Protein AF-A0A3D2I7M8-F1 (afdb_monomer)

Radius of gyration: 17.84 Å; Cα contacts (8 Å, |Δi|>4): 163; chains: 1; bounding box: 44×44×54 Å

Mean predicted aligned error: 3.77 Å

Sequence (197 aa):
MNKKRIRQMDLALRRRLADRPAADCFAGHDELLRRIETEGYMQRFAPLFNGARLRCADVLALCREELDALCGGAPQEGWLSYAYDYARRLLYPEKTGAEPYAAGAVFLLSVLQVLFAAEGELLPHDPAWTFDFLTEQELADSACAPSYTKFLRQWKREYVYELMRLGLEVTPYRTLEHIAGVHHIAVTAARALHRGG

Foldseek 3Di:
DDPVLLVVLLVQLLVLCVDPPNVVLCVPVVVVSVCSNPPSVSVQCVVQQPQDDHALVVLCVSCVVVQCVSQVDADPLGLLVLLLVLLVCLVVPDPDDDDSSNNVSSSSLSSLLSVLVVNPVVYDDDLQQDAPQDDCVNCVPPPCNVVSVVVVVCCSSSSVSVSQSSCVVSHPDSVSRVVSNVNVVVVVVVVVVVVVD

Secondary structure (DSSP, 8-sta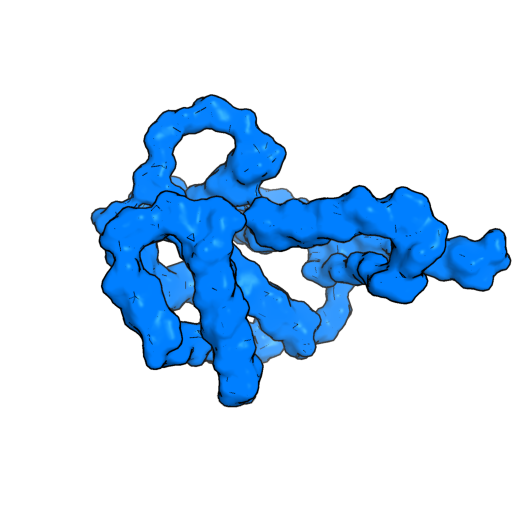te):
--HHHHHHHHHHHHHHHHSTTGGGGGTT-HHHHHHHHHTTGGGGGGGG-SSSPPPHHHHHHHHHHHHHHHHSS--TT-HHHHHHHHHHHHHS-------TTHHHHHHHHHHHHHHHHHHHTTSPP-TTT---PPPHHHHTT-TTHHHHHHHHHHHHHTTHHHHHHHHHHHSS--HHHHHHHHHHHHHHHHHHHHHH-

pLDDT: mean 93.68, std 5.36, range [65.19, 98.69]

Structure (mmCIF, N/CA/C/O backbone):
data_AF-A0A3D2I7M8-F1
#
_entry.id   AF-A0A3D2I7M8-F1
#
loop_
_atom_site.group_PDB
_atom_site.id
_atom_site.type_symbol
_atom_site.label_atom_id
_atom_site.label_alt_id
_atom_site.label_comp_id
_atom_site.label_asym_id
_atom_site.label_entity_id
_atom_site.label_seq_id
_atom_site.pdbx_PDB_ins_code
_atom_site.Cartn_x
_atom_site.Cartn_y
_atom_site.Cartn_z
_atom_site.occupancy
_atom_site.B_iso_or_equiv
_atom_site.auth_seq_id
_atom_site.auth_comp_id
_atom_site.auth_asym_id
_atom_site.auth_atom_id
_atom_site.pdbx_PDB_model_num
ATOM 1 N N . MET A 1 1 ? -0.608 -19.158 2.475 1.00 85.56 1 MET A N 1
ATOM 2 C CA . MET A 1 1 ? 0.412 -18.375 3.218 1.00 85.56 1 MET A CA 1
ATOM 3 C C . MET A 1 1 ? 1.268 -19.305 4.079 1.00 85.56 1 MET A C 1
ATOM 5 O O . MET A 1 1 ? 0.691 -20.183 4.705 1.00 85.56 1 MET A O 1
ATOM 9 N N . ASN A 1 2 ? 2.598 -19.152 4.147 1.00 89.19 2 ASN A N 1
ATOM 10 C CA . ASN A 1 2 ? 3.447 -19.958 5.048 1.00 89.19 2 ASN A CA 1
ATOM 11 C C . ASN A 1 2 ? 3.928 -19.151 6.276 1.00 89.19 2 ASN A C 1
ATOM 13 O O . ASN A 1 2 ? 3.958 -17.921 6.250 1.00 89.19 2 ASN A O 1
ATOM 17 N N . LYS A 1 3 ? 4.363 -19.841 7.343 1.00 90.62 3 LYS A N 1
ATOM 18 C CA . LYS A 1 3 ? 4.837 -19.209 8.595 1.00 90.62 3 LYS A CA 1
ATOM 19 C C . LYS A 1 3 ? 6.049 -18.285 8.408 1.00 90.62 3 LYS A C 1
ATOM 21 O O . LYS A 1 3 ? 6.257 -17.368 9.196 1.00 90.62 3 LYS A O 1
ATOM 26 N N . LYS A 1 4 ? 6.897 -18.531 7.401 1.00 93.00 4 LYS A N 1
ATOM 27 C CA . LYS A 1 4 ? 8.061 -17.675 7.112 1.00 93.00 4 LYS A CA 1
ATOM 28 C C . LYS A 1 4 ? 7.608 -16.301 6.615 1.00 93.00 4 LYS A C 1
ATOM 30 O O . LYS A 1 4 ? 8.077 -15.299 7.138 1.00 93.00 4 LYS A O 1
ATOM 35 N N . ARG A 1 5 ? 6.674 -16.277 5.666 1.00 92.88 5 ARG A N 1
ATOM 36 C CA . ARG A 1 5 ? 6.134 -15.057 5.063 1.00 92.88 5 ARG A CA 1
ATOM 37 C C . ARG A 1 5 ? 5.368 -14.211 6.072 1.00 92.88 5 ARG A C 1
ATOM 39 O O . ARG A 1 5 ? 5.553 -13.005 6.098 1.00 92.88 5 ARG A O 1
ATOM 46 N N . ILE A 1 6 ? 4.592 -14.840 6.954 1.00 94.25 6 ILE A N 1
ATOM 47 C CA . ILE A 1 6 ? 3.871 -14.125 8.022 1.00 94.25 6 ILE A CA 1
ATOM 48 C C . ILE A 1 6 ? 4.847 -13.359 8.918 1.00 94.25 6 ILE A C 1
ATOM 50 O O . ILE A 1 6 ? 4.720 -12.149 9.048 1.00 94.25 6 ILE A O 1
ATOM 54 N N . ARG A 1 7 ? 5.919 -14.013 9.381 1.00 93.88 7 ARG A N 1
ATOM 55 C CA . ARG A 1 7 ? 6.974 -13.345 10.164 1.00 93.88 7 ARG A CA 1
ATOM 56 C C . ARG A 1 7 ? 7.671 -12.207 9.410 1.00 93.88 7 ARG A C 1
ATOM 58 O O . ARG A 1 7 ? 8.077 -11.227 10.025 1.00 93.88 7 ARG A O 1
ATOM 65 N N . GLN A 1 8 ? 7.845 -12.336 8.092 1.00 94.94 8 GLN A N 1
ATOM 66 C CA . GLN A 1 8 ? 8.407 -11.258 7.269 1.00 94.94 8 GLN A CA 1
ATOM 67 C C . GLN A 1 8 ? 7.460 -10.057 7.196 1.00 94.94 8 GLN A C 1
ATOM 69 O O . GLN A 1 8 ? 7.924 -8.926 7.315 1.00 94.94 8 GLN A O 1
ATOM 74 N N . MET A 1 9 ? 6.155 -10.296 7.049 1.00 96.56 9 MET A N 1
ATOM 75 C CA . MET A 1 9 ? 5.140 -9.242 7.065 1.00 96.56 9 MET A CA 1
ATOM 76 C C . MET A 1 9 ? 5.060 -8.557 8.435 1.00 96.56 9 MET A C 1
ATOM 78 O O . MET A 1 9 ? 5.044 -7.332 8.481 1.00 96.56 9 MET A O 1
ATOM 82 N N . ASP A 1 10 ? 5.097 -9.310 9.541 1.00 95.56 10 ASP A N 1
ATOM 83 C CA . ASP A 1 10 ? 5.122 -8.734 10.896 1.00 95.56 10 ASP A CA 1
ATOM 84 C C . ASP A 1 10 ? 6.343 -7.820 11.094 1.00 95.56 10 ASP A C 1
ATOM 86 O O . ASP A 1 10 ? 6.222 -6.692 11.571 1.00 95.56 10 ASP A O 1
ATOM 90 N N . LEU A 1 11 ? 7.528 -8.266 10.659 1.00 94.69 11 LEU A N 1
ATOM 91 C CA . LEU A 1 11 ? 8.747 -7.455 10.722 1.00 94.69 11 LEU A CA 1
ATOM 92 C C . LEU A 1 11 ? 8.656 -6.200 9.841 1.00 94.69 11 LEU A C 1
ATOM 94 O O . LEU A 1 11 ? 9.145 -5.139 10.234 1.00 94.69 11 LEU A O 1
ATOM 98 N N . ALA A 1 12 ? 8.065 -6.317 8.650 1.00 95.31 12 ALA A N 1
ATOM 99 C CA . ALA A 1 12 ? 7.880 -5.193 7.740 1.00 95.31 12 ALA A CA 1
ATOM 100 C C . ALA A 1 12 ? 6.923 -4.150 8.330 1.00 95.31 12 ALA A C 1
ATOM 102 O O . ALA A 1 12 ? 7.249 -2.964 8.325 1.00 95.31 12 ALA A O 1
ATOM 103 N N . LEU A 1 13 ? 5.798 -4.592 8.902 1.00 95.69 13 LEU A N 1
ATOM 104 C CA . LEU A 1 13 ? 4.845 -3.711 9.571 1.00 95.69 13 LEU A CA 1
ATOM 105 C C . LEU A 1 13 ? 5.489 -3.006 10.758 1.00 95.69 13 LEU A C 1
ATOM 107 O O . LEU A 1 13 ? 5.402 -1.789 10.863 1.00 95.69 13 LEU A O 1
ATOM 111 N N . ARG A 1 14 ? 6.194 -3.755 11.610 1.00 93.56 14 ARG A N 1
ATOM 112 C CA . ARG A 1 14 ? 6.901 -3.198 12.763 1.00 93.56 14 ARG A CA 1
ATOM 113 C C . ARG A 1 14 ? 7.846 -2.067 12.368 1.00 93.56 14 ARG A C 1
ATOM 115 O O . ARG A 1 14 ? 7.784 -0.981 12.933 1.00 93.56 14 ARG A O 1
ATOM 122 N N . ARG A 1 15 ? 8.711 -2.316 11.380 1.00 92.75 15 ARG A N 1
ATOM 123 C CA . ARG A 1 15 ? 9.630 -1.291 10.861 1.00 92.75 15 ARG A CA 1
ATOM 124 C C . ARG A 1 15 ? 8.857 -0.078 10.364 1.00 92.75 15 ARG A C 1
ATOM 126 O O . ARG A 1 15 ? 9.214 1.046 10.685 1.00 92.75 15 ARG A O 1
ATOM 133 N N . ARG A 1 16 ? 7.759 -0.311 9.646 1.00 92.19 16 ARG A N 1
ATOM 134 C CA . ARG A 1 16 ? 6.961 0.765 9.072 1.00 92.19 16 ARG A CA 1
ATOM 135 C C . ARG A 1 16 ? 6.322 1.667 10.122 1.00 92.19 16 ARG A C 1
ATOM 137 O O . ARG A 1 16 ? 6.350 2.878 9.947 1.00 92.19 16 ARG A O 1
ATOM 144 N N . LEU A 1 17 ? 5.776 1.090 11.189 1.00 92.50 17 LEU A N 1
ATOM 145 C CA . LEU A 1 17 ? 5.161 1.851 12.279 1.00 92.50 17 LEU A CA 1
ATOM 146 C C . LEU A 1 17 ? 6.208 2.597 13.129 1.00 92.50 17 LEU A C 1
ATOM 148 O O . LEU A 1 17 ? 5.891 3.632 13.705 1.00 92.50 17 LEU A O 1
ATOM 152 N N . ALA A 1 18 ? 7.452 2.106 13.170 1.00 90.19 18 ALA A N 1
ATOM 153 C CA . ALA A 1 18 ? 8.562 2.729 13.895 1.00 90.19 18 ALA A CA 1
ATOM 154 C C . ALA A 1 18 ? 9.328 3.801 13.089 1.00 90.19 18 ALA A C 1
ATOM 156 O O . ALA A 1 18 ? 10.013 4.640 13.677 1.00 90.19 18 ALA A O 1
ATOM 157 N N . ASP A 1 19 ? 9.233 3.792 11.758 1.00 89.38 19 ASP A N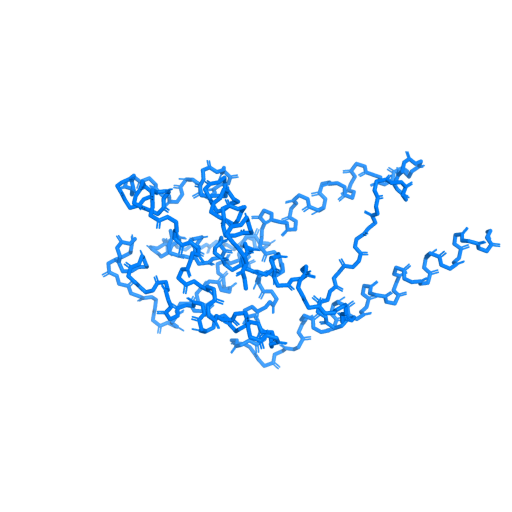 1
ATOM 158 C CA . ASP A 1 19 ? 9.944 4.735 10.894 1.00 89.38 19 ASP A CA 1
ATOM 159 C C . ASP A 1 19 ? 9.206 6.083 10.787 1.00 89.38 19 ASP A C 1
ATOM 161 O O . ASP A 1 19 ? 7.984 6.157 10.636 1.00 89.38 19 ASP A O 1
ATOM 165 N N . ARG A 1 20 ? 9.954 7.194 10.791 1.00 83.38 20 ARG A N 1
ATOM 166 C CA . ARG A 1 20 ? 9.374 8.521 10.525 1.00 83.38 20 ARG A CA 1
ATOM 167 C C . ARG A 1 20 ? 8.975 8.681 9.048 1.00 83.38 20 ARG A C 1
ATOM 169 O O . ARG A 1 20 ? 9.716 8.241 8.164 1.00 83.38 20 ARG A O 1
ATOM 176 N N . PRO A 1 21 ? 7.855 9.369 8.747 1.00 83.06 21 PRO A N 1
ATOM 177 C CA . PRO A 1 21 ? 7.018 10.142 9.676 1.00 83.06 21 PRO A CA 1
ATOM 178 C C . PRO A 1 21 ? 5.903 9.335 10.362 1.00 83.06 21 PRO A C 1
ATOM 180 O O . PRO A 1 21 ? 5.200 9.891 11.194 1.00 83.06 21 PRO A O 1
ATOM 183 N N . ALA A 1 22 ? 5.726 8.046 10.045 1.00 84.38 22 ALA A N 1
ATOM 184 C CA . ALA A 1 22 ? 4.619 7.251 10.582 1.00 84.38 22 ALA A CA 1
ATOM 185 C C . ALA A 1 22 ? 4.631 7.201 12.118 1.00 84.38 22 ALA A C 1
ATOM 187 O O . ALA A 1 22 ? 3.595 7.411 12.742 1.00 84.38 22 ALA A O 1
ATOM 188 N N . ALA A 1 23 ? 5.814 7.026 12.714 1.00 86.69 23 ALA A N 1
ATOM 189 C CA . ALA A 1 23 ? 6.001 7.033 14.165 1.00 86.69 23 ALA A CA 1
ATOM 190 C C . ALA A 1 23 ? 5.454 8.292 14.861 1.00 86.69 23 ALA A C 1
ATOM 192 O O . ALA A 1 23 ? 4.958 8.204 15.983 1.00 86.69 23 ALA A O 1
ATOM 193 N N . ASP A 1 24 ? 5.499 9.454 14.199 1.00 89.19 24 ASP A N 1
ATOM 194 C CA . ASP A 1 24 ? 5.060 10.718 14.796 1.00 89.19 24 ASP A CA 1
ATOM 195 C C . ASP A 1 24 ? 3.530 10.744 15.006 1.00 89.19 24 ASP A C 1
ATOM 197 O O . ASP A 1 24 ? 3.037 11.445 15.888 1.00 89.19 24 ASP A O 1
ATOM 201 N N . CYS A 1 25 ? 2.773 9.931 14.257 1.00 88.25 25 CYS A N 1
ATOM 202 C CA . CYS A 1 25 ? 1.323 9.792 14.412 1.00 88.25 25 CYS A CA 1
ATOM 203 C C . CYS A 1 25 ? 0.908 8.852 15.555 1.00 88.25 25 CYS A C 1
ATOM 205 O O . CYS A 1 25 ? -0.264 8.839 15.913 1.00 88.25 25 CYS A O 1
ATOM 207 N N . PHE A 1 26 ? 1.830 8.069 16.124 1.00 90.75 26 PHE A N 1
ATOM 208 C CA . PHE A 1 26 ? 1.519 7.062 17.149 1.00 90.75 26 PHE A CA 1
ATOM 209 C C . PHE A 1 26 ? 1.937 7.468 18.566 1.00 90.75 26 PHE A C 1
ATOM 211 O O . PHE A 1 26 ? 1.917 6.637 19.477 1.00 90.75 26 PHE A O 1
ATOM 218 N N . ALA A 1 27 ? 2.301 8.735 18.776 1.00 85.94 27 ALA A N 1
ATOM 219 C CA . ALA A 1 27 ? 2.638 9.246 20.100 1.00 85.94 27 ALA A CA 1
ATOM 220 C C . ALA A 1 27 ? 1.489 8.981 21.095 1.00 85.94 27 ALA A C 1
ATOM 222 O O . ALA A 1 27 ? 0.371 9.447 20.893 1.00 85.94 27 ALA A O 1
ATOM 223 N N . GLY A 1 28 ? 1.769 8.229 22.166 1.00 85.44 28 GLY A N 1
ATOM 224 C CA . GLY A 1 28 ? 0.777 7.850 23.181 1.00 85.44 28 GLY A CA 1
ATOM 225 C C . GLY A 1 28 ? 0.049 6.521 22.934 1.00 85.44 28 GLY A C 1
ATOM 226 O O . GLY A 1 28 ? -0.788 6.144 23.750 1.00 85.44 28 GLY A O 1
ATOM 227 N N . HIS A 1 29 ? 0.378 5.783 21.866 1.00 89.69 29 HIS A N 1
ATOM 228 C CA . HIS A 1 29 ? -0.223 4.480 21.535 1.00 89.69 29 HIS A CA 1
ATOM 229 C C . HIS A 1 29 ? 0.748 3.292 21.699 1.00 89.69 29 HIS A C 1
ATOM 231 O O . HIS A 1 29 ? 0.582 2.250 21.059 1.00 89.69 29 HIS A O 1
ATOM 237 N N . ASP A 1 30 ? 1.754 3.417 22.572 1.00 88.38 30 ASP A N 1
ATOM 238 C CA . ASP A 1 30 ? 2.823 2.421 22.753 1.00 88.38 30 ASP A CA 1
ATOM 239 C C . ASP A 1 30 ? 2.300 1.022 23.112 1.00 88.38 30 ASP A C 1
ATOM 241 O O . ASP A 1 30 ? 2.820 0.009 22.640 1.00 88.38 30 ASP A O 1
ATOM 245 N N . GLU A 1 31 ? 1.245 0.945 23.926 1.00 89.06 31 GLU A N 1
ATOM 246 C CA . GLU A 1 31 ? 0.654 -0.330 24.336 1.00 89.06 31 GLU A CA 1
ATOM 247 C C . GLU A 1 31 ? 0.026 -1.082 23.155 1.00 89.06 31 GLU A C 1
ATOM 249 O O . GLU A 1 31 ? 0.249 -2.287 22.996 1.00 89.06 31 GLU A O 1
ATOM 254 N N . LEU A 1 32 ? -0.697 -0.363 22.291 1.00 89.19 32 LEU A N 1
ATOM 255 C CA . LEU A 1 32 ? -1.300 -0.928 21.088 1.00 89.19 32 LEU A CA 1
ATOM 256 C C . LEU A 1 32 ? -0.225 -1.419 20.115 1.00 89.19 32 LEU A C 1
ATOM 258 O O . LEU A 1 32 ? -0.319 -2.541 19.613 1.00 89.19 32 LEU A O 1
ATOM 262 N N . LEU A 1 33 ? 0.810 -0.606 19.878 1.00 88.62 33 LEU A N 1
ATOM 263 C CA . LEU A 1 33 ? 1.925 -0.989 19.014 1.00 88.62 33 LEU A CA 1
ATOM 264 C C . LEU A 1 33 ? 2.633 -2.236 19.548 1.00 88.62 33 LEU A C 1
ATOM 266 O O . LEU A 1 33 ? 2.875 -3.175 18.791 1.00 88.62 33 LEU A O 1
ATOM 270 N N . ARG A 1 34 ? 2.884 -2.302 20.861 1.00 88.38 34 ARG A N 1
ATOM 271 C CA . ARG A 1 34 ? 3.496 -3.475 21.492 1.00 88.38 34 ARG A CA 1
ATOM 272 C C . ARG A 1 34 ? 2.654 -4.733 21.287 1.00 88.38 34 ARG A C 1
ATOM 274 O O . ARG A 1 34 ? 3.212 -5.775 20.959 1.00 88.38 34 ARG A O 1
ATOM 281 N N . ARG A 1 35 ? 1.327 -4.640 21.431 1.00 88.00 35 ARG A N 1
ATOM 282 C CA . ARG A 1 35 ? 0.406 -5.763 21.192 1.00 88.00 35 ARG A CA 1
ATOM 283 C C . ARG A 1 35 ? 0.529 -6.288 19.758 1.00 88.00 35 ARG A C 1
ATOM 285 O O . ARG A 1 35 ? 0.747 -7.483 19.558 1.00 88.00 35 ARG A O 1
ATOM 292 N N . ILE A 1 36 ? 0.491 -5.381 18.780 1.00 88.31 36 ILE A N 1
ATOM 293 C CA . ILE A 1 36 ? 0.644 -5.692 17.349 1.00 88.31 36 ILE A CA 1
ATOM 294 C C . ILE A 1 36 ? 1.994 -6.375 17.070 1.00 88.31 36 ILE A C 1
ATOM 296 O O . ILE A 1 36 ? 2.047 -7.357 16.329 1.00 88.31 36 ILE A O 1
ATOM 300 N N . GLU A 1 37 ? 3.079 -5.906 17.693 1.00 81.62 37 GLU A N 1
ATOM 301 C CA . GLU A 1 37 ? 4.414 -6.500 17.543 1.00 81.62 37 GLU A CA 1
ATOM 302 C C . GLU A 1 37 ? 4.522 -7.921 18.122 1.00 81.62 37 GLU A C 1
ATOM 304 O O . GLU A 1 37 ? 5.290 -8.736 17.606 1.00 81.62 37 GLU A O 1
ATOM 309 N N . THR A 1 38 ? 3.792 -8.228 19.199 1.00 77.94 38 THR A N 1
ATOM 310 C CA . THR A 1 38 ? 3.961 -9.487 19.946 1.00 77.94 38 THR A CA 1
ATOM 311 C C . THR A 1 38 ? 3.069 -10.636 19.482 1.00 77.94 38 THR A C 1
ATOM 313 O O . THR A 1 38 ? 3.415 -11.795 19.707 1.00 77.94 38 THR A O 1
ATOM 316 N N . GLU A 1 39 ? 1.942 -10.352 18.830 1.00 82.50 39 GLU A N 1
ATOM 317 C CA . GLU A 1 39 ? 0.883 -11.349 18.596 1.00 82.50 39 GLU A CA 1
ATOM 318 C C . GLU A 1 39 ? 0.901 -11.996 17.202 1.00 82.50 39 GLU A C 1
ATOM 320 O O . GLU A 1 39 ? 0.022 -12.790 16.872 1.00 82.50 39 GLU A O 1
ATOM 325 N N . GLY A 1 40 ? 1.898 -11.693 16.364 1.00 85.12 40 GLY A N 1
ATOM 326 C CA . GLY A 1 40 ? 1.905 -12.164 14.975 1.00 85.12 40 GLY A CA 1
ATOM 327 C C . GLY A 1 40 ? 0.703 -11.619 14.201 1.00 85.12 40 GLY A C 1
ATOM 328 O O . GLY A 1 40 ? -0.016 -12.375 13.540 1.00 85.12 40 GLY A O 1
ATOM 329 N N . TYR A 1 41 ? 0.464 -10.311 14.336 1.00 93.94 41 TYR A N 1
ATOM 330 C CA . TYR A 1 41 ? -0.699 -9.586 13.823 1.00 93.94 41 TYR A CA 1
ATOM 331 C C . TYR A 1 41 ? -1.051 -9.941 12.369 1.00 93.94 41 TYR A C 1
ATOM 333 O O . TYR A 1 41 ? -2.221 -10.136 12.027 1.00 93.94 41 TYR A O 1
ATOM 341 N N . MET A 1 42 ? -0.044 -10.126 11.510 1.00 96.19 42 MET A N 1
ATOM 342 C CA . MET A 1 42 ? -0.243 -10.413 10.088 1.00 96.19 42 MET A CA 1
ATOM 343 C C . MET A 1 42 ? -0.863 -11.786 9.798 1.00 96.19 42 MET A C 1
ATOM 345 O O . MET A 1 42 ? -1.382 -12.014 8.701 1.00 96.19 42 MET A O 1
ATOM 349 N N . GLN A 1 43 ? -0.886 -12.701 10.772 1.00 95.31 43 GLN A N 1
ATOM 350 C CA . GLN A 1 43 ? -1.588 -13.982 10.660 1.00 95.31 43 GLN A CA 1
ATOM 351 C C . GLN A 1 43 ? -3.093 -13.794 10.408 1.00 95.31 43 GLN A C 1
ATOM 353 O O . GLN A 1 43 ? -3.690 -14.612 9.700 1.00 95.31 43 GLN A O 1
ATOM 358 N N . ARG A 1 44 ? -3.692 -12.711 10.928 1.00 95.69 44 ARG A N 1
A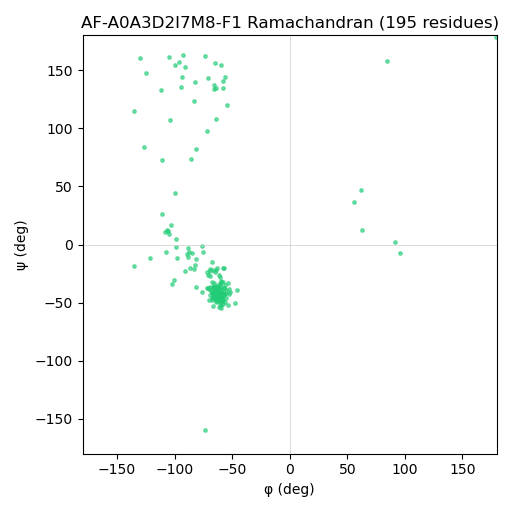TOM 359 C CA . ARG A 1 44 ? -5.119 -12.383 10.765 1.00 95.69 44 ARG A CA 1
ATOM 360 C C . ARG A 1 44 ? -5.517 -12.202 9.296 1.00 95.69 44 ARG A C 1
ATOM 362 O O . ARG A 1 44 ? -6.621 -12.573 8.917 1.00 95.69 44 ARG A O 1
ATOM 369 N N . PHE A 1 45 ? -4.610 -11.703 8.455 1.00 97.38 45 PHE A N 1
ATOM 370 C CA . PHE A 1 45 ? -4.879 -11.414 7.039 1.00 97.38 45 PHE A CA 1
ATOM 371 C C . PHE A 1 45 ? -4.617 -12.603 6.112 1.00 97.38 45 PHE A C 1
ATOM 373 O O . PHE A 1 45 ? -4.958 -12.549 4.933 1.00 97.38 45 PHE A O 1
ATOM 380 N N . ALA A 1 46 ? -4.032 -13.697 6.613 1.00 96.44 46 ALA A N 1
ATOM 381 C CA . ALA A 1 46 ? -3.694 -14.861 5.796 1.00 96.44 46 ALA A CA 1
ATOM 382 C C . ALA A 1 46 ? -4.868 -15.426 4.962 1.00 96.44 46 ALA A C 1
ATOM 384 O O . ALA A 1 46 ? -4.609 -15.804 3.816 1.00 96.44 46 ALA A O 1
ATOM 385 N N . PRO A 1 47 ? -6.127 -15.464 5.457 1.00 96.56 47 PRO A N 1
ATOM 386 C CA . PRO A 1 47 ? -7.271 -15.933 4.671 1.00 96.56 47 PRO A CA 1
ATOM 387 C C . PRO A 1 47 ? -7.609 -15.073 3.445 1.00 96.56 47 PRO A C 1
ATOM 389 O O . PRO A 1 47 ? -8.229 -15.585 2.518 1.00 96.56 47 PRO A O 1
ATOM 392 N N . LEU A 1 48 ? -7.192 -13.800 3.405 1.00 97.56 48 LEU A N 1
ATOM 393 C CA . LEU A 1 48 ? -7.447 -12.926 2.252 1.00 97.56 48 LEU A CA 1
ATOM 394 C C . LEU A 1 48 ? -6.641 -13.342 1.009 1.00 97.56 48 LEU A C 1
ATOM 396 O O . LEU A 1 48 ? -7.015 -13.020 -0.114 1.00 97.56 48 LEU A O 1
ATOM 400 N N . PHE A 1 49 ? -5.549 -14.091 1.188 1.00 96.75 49 PHE A N 1
ATOM 401 C CA . PHE A 1 49 ? -4.679 -14.540 0.100 1.00 96.75 49 PHE A CA 1
ATOM 402 C C . PHE A 1 49 ? -5.199 -15.841 -0.516 1.00 96.75 49 PHE A C 1
ATOM 404 O O . PHE A 1 49 ? -4.642 -16.921 -0.304 1.00 96.75 49 PHE A O 1
ATOM 411 N N . ASN A 1 50 ? -6.276 -15.717 -1.285 1.00 94.75 50 ASN A N 1
ATOM 412 C CA . ASN A 1 50 ? -6.998 -16.821 -1.924 1.00 94.75 50 ASN A CA 1
ATOM 413 C C . ASN A 1 50 ? -6.737 -16.943 -3.442 1.00 94.75 50 ASN A C 1
ATOM 415 O O . ASN A 1 50 ? -7.407 -17.719 -4.117 1.00 94.75 50 ASN A O 1
ATOM 419 N N . GLY A 1 51 ? -5.774 -16.187 -3.977 1.00 94.00 51 GLY A N 1
ATOM 420 C CA . GLY A 1 51 ? -5.461 -16.141 -5.410 1.00 94.00 51 GLY A CA 1
ATOM 421 C C . GLY A 1 51 ? -6.129 -14.989 -6.168 1.00 94.00 51 GLY A C 1
ATOM 422 O O . GLY A 1 51 ? -5.783 -14.757 -7.323 1.00 94.00 51 GLY A O 1
ATOM 423 N N . ALA A 1 52 ? -7.030 -14.236 -5.531 1.00 94.88 52 ALA A N 1
ATOM 424 C CA . ALA A 1 52 ? -7.543 -12.974 -6.054 1.00 94.88 52 ALA A CA 1
ATOM 425 C C . ALA A 1 52 ? -6.730 -11.772 -5.538 1.00 94.88 52 ALA A C 1
ATOM 427 O O . ALA A 1 52 ? -6.002 -11.868 -4.546 1.00 94.88 52 ALA A O 1
ATOM 428 N N . ARG A 1 53 ? -6.882 -10.623 -6.209 1.00 96.12 53 ARG A N 1
ATOM 429 C CA . ARG A 1 53 ? -6.368 -9.333 -5.726 1.00 96.12 53 ARG A CA 1
ATOM 430 C C . ARG A 1 53 ? -7.105 -8.930 -4.444 1.00 96.12 53 ARG A C 1
ATOM 432 O O . ARG A 1 53 ? -8.331 -9.003 -4.374 1.00 96.12 53 ARG A O 1
ATOM 439 N N . LEU A 1 54 ? -6.351 -8.489 -3.445 1.00 98.06 54 LEU A N 1
ATOM 440 C CA . LEU A 1 54 ? -6.832 -7.992 -2.164 1.00 98.06 54 LEU A CA 1
ATOM 441 C C . LEU A 1 54 ? -7.653 -6.714 -2.350 1.00 98.06 54 LEU A C 1
ATOM 443 O O . LEU A 1 54 ? -7.217 -5.780 -3.030 1.00 98.06 54 LEU A O 1
ATOM 447 N N . ARG A 1 55 ? -8.799 -6.641 -1.675 1.00 98.31 55 ARG A N 1
ATOM 448 C CA . ARG A 1 55 ? -9.596 -5.415 -1.574 1.00 98.31 55 ARG A CA 1
ATOM 449 C C . ARG A 1 55 ? -9.242 -4.667 -0.293 1.00 98.31 55 ARG A C 1
ATOM 451 O O . ARG A 1 55 ? -9.171 -5.271 0.779 1.00 98.31 55 ARG A O 1
ATOM 458 N N . CYS A 1 56 ? -9.072 -3.357 -0.387 1.00 98.62 56 CYS A N 1
ATOM 459 C CA . CYS A 1 56 ? -8.883 -2.455 0.740 1.00 98.62 56 CYS A CA 1
ATOM 460 C C . CYS A 1 56 ? -10.032 -2.579 1.747 1.00 98.62 56 CYS A C 1
ATOM 462 O O . CYS A 1 56 ? -9.779 -2.591 2.949 1.00 98.62 56 CYS A O 1
ATOM 464 N N . ALA A 1 57 ? -11.276 -2.740 1.282 1.00 98.50 57 ALA A N 1
ATOM 465 C CA . ALA A 1 57 ? -12.434 -2.963 2.149 1.00 98.50 57 ALA A CA 1
ATOM 466 C C . ALA A 1 57 ? -12.313 -4.219 3.035 1.00 98.50 57 ALA A C 1
ATOM 468 O O . ALA A 1 57 ? -12.683 -4.175 4.211 1.00 98.50 57 ALA A O 1
ATOM 469 N N . ASP A 1 58 ? -11.767 -5.320 2.506 1.00 98.69 58 ASP A N 1
ATOM 470 C CA . ASP A 1 58 ? -11.585 -6.563 3.272 1.00 98.69 58 ASP A CA 1
ATOM 471 C C . ASP A 1 58 ? -10.466 -6.421 4.309 1.00 98.69 58 ASP A C 1
ATOM 473 O O . ASP A 1 58 ? -10.584 -6.914 5.430 1.00 98.69 58 ASP A O 1
ATOM 477 N N . VAL A 1 59 ? -9.397 -5.698 3.961 1.00 98.62 59 VAL A N 1
ATOM 478 C CA . VAL A 1 59 ? -8.321 -5.357 4.901 1.00 98.62 59 VAL A CA 1
ATOM 479 C C . VAL A 1 59 ? -8.856 -4.461 6.018 1.00 98.62 59 VAL A C 1
ATOM 481 O O . VAL A 1 59 ? -8.658 -4.764 7.192 1.00 98.62 59 VAL A O 1
ATOM 484 N N . LEU A 1 60 ? -9.604 -3.408 5.671 1.00 98.62 60 LEU A N 1
ATOM 485 C CA . LEU A 1 60 ? -10.231 -2.500 6.632 1.00 98.62 60 LEU A CA 1
ATOM 486 C C . LEU A 1 60 ? -11.123 -3.249 7.628 1.00 98.62 60 LEU A C 1
ATOM 488 O O . LEU A 1 60 ? -11.095 -2.947 8.820 1.00 98.62 60 LEU A O 1
ATOM 492 N N . ALA A 1 61 ? -11.901 -4.231 7.165 1.00 98.25 61 ALA A N 1
ATOM 493 C CA . ALA A 1 61 ? -12.771 -5.015 8.037 1.00 98.25 61 ALA A CA 1
ATOM 494 C C . ALA A 1 61 ? -11.999 -5.730 9.162 1.00 98.25 61 ALA A C 1
ATOM 496 O O . ALA A 1 61 ? -12.529 -5.866 10.264 1.00 98.25 61 ALA A O 1
ATOM 497 N N . LEU A 1 62 ? -10.749 -6.128 8.907 1.00 98.19 62 LEU A N 1
ATOM 498 C CA . LEU A 1 62 ? -9.871 -6.804 9.866 1.00 98.19 62 LEU A CA 1
ATOM 499 C C . LEU A 1 62 ? -9.042 -5.846 10.744 1.00 98.19 62 LEU A C 1
ATOM 501 O O . LEU A 1 62 ? -8.442 -6.309 11.716 1.00 98.19 62 LEU A O 1
ATOM 505 N N . CYS A 1 63 ? -9.026 -4.547 10.421 1.00 97.56 63 CYS A N 1
ATOM 506 C CA . CYS A 1 63 ? -8.303 -3.499 11.154 1.00 97.56 63 CYS A CA 1
ATOM 507 C C . CYS A 1 63 ? -9.181 -2.682 12.122 1.00 97.56 63 CYS A C 1
ATOM 509 O O . CYS A 1 63 ? -8.680 -1.767 12.770 1.00 97.56 63 CYS A O 1
ATOM 511 N N . ARG A 1 64 ? -10.496 -2.943 12.196 1.00 95.62 64 ARG A N 1
ATOM 512 C CA . ARG A 1 64 ? -11.445 -2.078 12.930 1.00 95.62 64 ARG A CA 1
ATOM 513 C C . ARG A 1 64 ? -11.085 -1.884 14.401 1.00 95.62 64 ARG A C 1
ATOM 515 O O . ARG A 1 64 ? -11.127 -0.758 14.874 1.00 95.62 64 ARG A O 1
ATOM 522 N N . GLU A 1 65 ? -10.684 -2.954 15.085 1.00 94.94 65 GLU A N 1
ATOM 523 C CA . GLU A 1 65 ? -10.314 -2.895 16.504 1.00 94.94 65 GLU A CA 1
ATOM 524 C C . GLU A 1 65 ? -9.137 -1.940 16.743 1.00 94.94 65 GLU A C 1
ATOM 526 O O . GLU A 1 65 ? -9.153 -1.142 17.677 1.00 94.94 65 GLU A O 1
ATOM 531 N N . GLU A 1 66 ? -8.119 -1.988 15.882 1.00 96.12 66 GLU A N 1
ATOM 532 C CA . GLU A 1 66 ? -6.957 -1.113 16.010 1.00 96.12 66 GLU A CA 1
ATOM 533 C C . GLU A 1 66 ? -7.308 0.337 15.667 1.00 96.12 66 GLU A C 1
ATOM 535 O O . GLU A 1 66 ? -6.833 1.253 16.330 1.00 96.12 66 GLU A O 1
ATOM 540 N N . LEU A 1 67 ? -8.174 0.556 14.676 1.00 96.94 67 LEU A N 1
ATOM 541 C CA . LEU A 1 67 ? -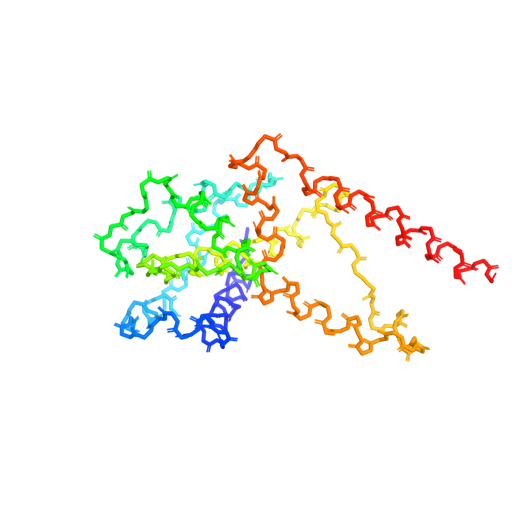8.642 1.893 14.303 1.00 96.94 67 LEU A CA 1
ATOM 542 C C . LEU A 1 67 ? -9.475 2.545 15.416 1.00 96.94 67 LEU A C 1
ATOM 544 O O . LEU A 1 67 ? -9.271 3.721 15.721 1.00 96.94 67 LEU A O 1
ATOM 548 N N . ASP A 1 68 ? -10.352 1.778 16.065 1.00 95.25 68 ASP A N 1
ATOM 549 C CA . ASP A 1 68 ? -11.133 2.252 17.209 1.00 95.25 68 ASP A CA 1
ATOM 550 C C . ASP A 1 68 ? -10.221 2.563 18.407 1.00 95.25 68 ASP A C 1
ATOM 552 O O . ASP A 1 68 ? -10.387 3.596 19.056 1.00 95.25 68 ASP A O 1
ATOM 556 N N . ALA A 1 69 ? -9.207 1.729 18.667 1.00 94.94 69 ALA A N 1
ATOM 557 C CA . ALA A 1 69 ? -8.226 1.966 19.728 1.00 94.94 69 ALA A CA 1
ATOM 558 C C . ALA A 1 69 ? -7.320 3.185 19.463 1.00 94.94 69 ALA A C 1
ATOM 560 O O . ALA A 1 69 ? -6.902 3.858 20.406 1.00 94.94 69 ALA A O 1
ATOM 561 N N . LEU A 1 70 ? -7.007 3.476 18.197 1.00 95.25 70 LEU A N 1
ATOM 562 C CA . LEU A 1 70 ? -6.190 4.629 17.808 1.00 95.25 70 LEU A CA 1
ATOM 563 C C . LEU A 1 70 ? -6.966 5.942 17.879 1.00 95.25 70 LEU A C 1
ATOM 565 O O . LEU A 1 70 ? -6.410 6.957 18.284 1.00 95.25 70 LEU A O 1
ATOM 569 N N . CYS A 1 71 ? -8.228 5.946 17.452 1.00 94.19 71 CYS A N 1
ATOM 570 C CA . CYS A 1 71 ? -8.930 7.200 17.187 1.00 94.19 71 CYS A CA 1
ATOM 571 C C . CYS A 1 71 ? -10.215 7.410 17.993 1.00 94.19 71 CYS A C 1
ATOM 573 O O . CYS A 1 71 ? -10.755 8.515 17.972 1.00 94.19 71 CYS A O 1
ATOM 575 N N . GLY A 1 72 ? -10.731 6.389 18.685 1.00 91.12 72 GLY A N 1
ATOM 576 C CA . GLY A 1 72 ? -11.960 6.481 19.484 1.00 91.12 72 GLY A CA 1
ATOM 577 C C . GLY A 1 72 ? -13.227 6.795 18.676 1.00 91.12 72 GLY A C 1
ATOM 578 O O . GLY A 1 72 ? -14.256 7.147 19.250 1.00 91.12 72 GLY A O 1
ATOM 579 N N . GLY A 1 73 ? -13.153 6.704 17.348 1.00 92.12 73 GLY A N 1
ATOM 580 C CA . GLY A 1 73 ? -14.208 7.075 16.415 1.00 92.12 73 GLY A CA 1
ATOM 581 C C . GLY A 1 73 ? -13.779 6.855 14.966 1.00 92.12 73 GLY A C 1
ATOM 582 O O . GLY A 1 73 ? -12.649 6.449 14.692 1.00 92.12 73 GLY A O 1
ATOM 583 N N . ALA A 1 74 ? -14.686 7.142 14.033 1.00 94.75 74 ALA A N 1
ATOM 584 C CA . ALA A 1 74 ? -14.455 6.967 12.604 1.00 94.75 74 ALA A CA 1
ATOM 585 C C . ALA A 1 74 ? -14.698 8.275 11.827 1.00 94.75 74 ALA A C 1
ATOM 587 O O . ALA A 1 74 ? -15.599 9.039 12.188 1.00 94.75 74 ALA A O 1
ATOM 588 N N . PRO A 1 75 ? -13.954 8.512 10.730 1.00 96.25 75 PRO A N 1
ATOM 589 C CA . PRO A 1 75 ? -14.253 9.584 9.784 1.00 96.25 75 PRO A CA 1
ATOM 590 C C . PRO A 1 75 ? -15.683 9.478 9.232 1.00 96.25 75 PRO A C 1
ATOM 592 O O . PRO A 1 75 ? -16.171 8.374 8.975 1.00 96.25 75 PRO A O 1
ATOM 595 N N . GLN A 1 76 ? -16.342 10.617 9.003 1.00 94.19 76 GLN A N 1
ATOM 596 C CA . GLN A 1 76 ? -17.729 10.669 8.517 1.00 94.19 76 GLN A CA 1
ATOM 597 C C . GLN A 1 76 ? -17.863 10.082 7.102 1.00 94.19 76 GLN A C 1
ATOM 599 O O . GLN A 1 76 ? -18.837 9.404 6.786 1.00 94.19 76 GLN A O 1
ATOM 604 N N . GLU A 1 77 ? -16.863 10.324 6.264 1.00 93.62 77 GLU A N 1
ATOM 605 C CA . GLU A 1 77 ? -16.708 9.818 4.901 1.00 93.62 77 GLU A CA 1
ATOM 606 C C . GLU A 1 77 ? -16.292 8.336 4.836 1.00 93.62 77 GLU A C 1
ATOM 608 O O . GLU A 1 77 ? -16.228 7.748 3.752 1.00 93.62 77 GLU A O 1
ATOM 613 N N . GLY A 1 78 ? -15.999 7.731 5.992 1.00 97.31 78 GLY A N 1
ATOM 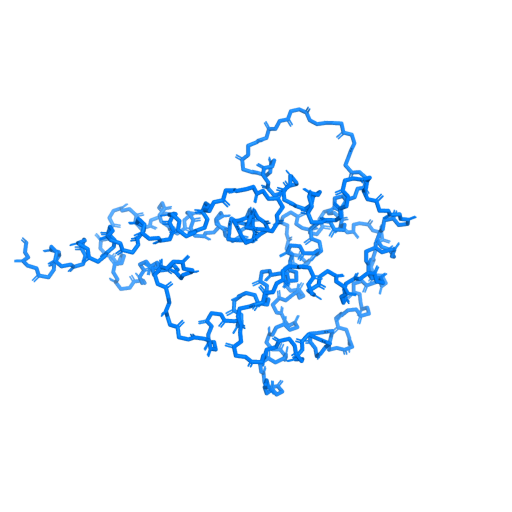614 C CA . GLY A 1 78 ? -15.482 6.376 6.122 1.00 97.31 78 GLY A CA 1
ATOM 615 C C . GLY A 1 78 ? -13.961 6.271 5.968 1.00 97.31 78 GLY A C 1
ATOM 616 O O . GLY A 1 78 ? -13.287 7.108 5.369 1.00 97.31 78 GLY A O 1
ATOM 617 N N . TRP A 1 79 ? -13.407 5.185 6.509 1.00 98.31 79 TRP A N 1
ATOM 618 C CA . TRP A 1 79 ? -11.959 4.976 6.599 1.00 98.31 79 TRP A CA 1
ATOM 619 C C . TRP A 1 79 ? -11.233 4.902 5.253 1.00 98.31 79 TRP A C 1
ATOM 621 O O . TRP A 1 79 ? -10.127 5.421 5.150 1.00 98.31 79 TRP A O 1
ATOM 631 N N . LEU A 1 80 ? -11.824 4.279 4.225 1.00 98.50 80 LEU A N 1
ATOM 632 C CA . LEU A 1 80 ? -11.162 4.167 2.918 1.00 98.50 80 LEU A CA 1
ATOM 633 C C . LEU A 1 80 ? -11.019 5.536 2.244 1.00 98.50 80 LEU A C 1
ATOM 635 O O . LEU A 1 80 ? -9.933 5.872 1.777 1.00 98.50 80 LEU A O 1
ATOM 639 N N . SER A 1 81 ? -12.095 6.331 2.238 1.00 97.94 81 SER A N 1
ATOM 640 C CA . SER A 1 81 ? -12.102 7.690 1.684 1.00 97.94 81 SER A CA 1
ATOM 641 C C . SER A 1 81 ? -11.125 8.587 2.441 1.00 97.94 81 SER A C 1
ATOM 643 O O . SER A 1 81 ? -10.301 9.259 1.826 1.00 97.94 81 SER A O 1
ATOM 645 N N . TYR A 1 82 ? -11.142 8.521 3.777 1.00 97.44 82 TYR A N 1
ATOM 646 C CA . TYR A 1 82 ? -10.219 9.284 4.612 1.00 97.44 82 TYR A CA 1
ATOM 647 C C . TYR A 1 82 ? -8.755 8.893 4.367 1.00 97.44 82 TYR A C 1
ATOM 649 O O . TYR A 1 82 ? -7.910 9.766 4.197 1.00 97.44 82 TYR A O 1
ATOM 657 N N . ALA A 1 83 ? -8.432 7.595 4.310 1.00 97.94 83 ALA A N 1
ATOM 658 C CA . ALA A 1 83 ? -7.068 7.126 4.054 1.00 97.94 83 ALA A CA 1
ATOM 659 C C . ALA A 1 83 ? -6.579 7.496 2.643 1.00 97.94 83 ALA A C 1
ATOM 661 O O . ALA A 1 83 ? -5.413 7.857 2.476 1.00 97.94 83 ALA A O 1
ATOM 662 N N . TYR A 1 84 ? -7.469 7.452 1.645 1.00 97.69 84 TYR A N 1
ATOM 663 C CA . TYR A 1 84 ? -7.191 7.930 0.292 1.00 97.69 84 TYR A CA 1
ATOM 664 C C . TYR A 1 84 ? -6.849 9.424 0.295 1.00 97.69 84 TYR A C 1
ATOM 666 O O . TYR A 1 84 ? -5.798 9.817 -0.212 1.00 97.69 84 TYR A O 1
ATOM 674 N N . ASP A 1 85 ? -7.686 10.257 0.916 1.00 95.38 85 ASP A N 1
ATOM 675 C CA . ASP A 1 85 ? -7.442 11.698 0.980 1.00 95.38 85 ASP A CA 1
ATOM 676 C C . ASP A 1 85 ? -6.212 12.049 1.821 1.00 95.38 85 ASP A C 1
ATOM 678 O O . ASP A 1 85 ? -5.461 12.950 1.451 1.00 95.38 85 ASP A O 1
ATOM 682 N N . TYR A 1 86 ? -5.956 11.319 2.907 1.00 95.56 86 TYR A N 1
ATOM 683 C CA . TYR A 1 86 ? -4.739 11.463 3.700 1.00 95.56 86 TYR A CA 1
ATOM 684 C C . TYR A 1 86 ? -3.491 11.195 2.845 1.00 95.56 86 TYR A C 1
ATOM 686 O O . TYR A 1 86 ? -2.613 12.052 2.750 1.00 95.56 86 TYR A O 1
ATOM 694 N N . ALA A 1 87 ? -3.434 10.056 2.144 1.00 95.44 87 ALA A N 1
ATOM 695 C CA . ALA A 1 87 ? -2.314 9.732 1.258 1.00 95.44 87 ALA A CA 1
ATOM 696 C C . ALA A 1 87 ? -2.170 10.746 0.106 1.00 95.44 87 ALA A C 1
ATOM 698 O O . ALA A 1 87 ? -1.055 11.136 -0.242 1.00 95.44 87 ALA A O 1
ATOM 699 N N . ARG A 1 88 ? -3.285 11.250 -0.442 1.00 94.75 88 ARG A N 1
ATOM 700 C CA . ARG A 1 88 ? -3.279 12.307 -1.465 1.00 94.75 88 ARG A CA 1
ATOM 701 C C . ARG A 1 88 ? -2.627 13.595 -0.954 1.00 94.75 88 ARG A C 1
ATOM 703 O O . ARG A 1 88 ? -1.841 14.197 -1.684 1.00 94.75 88 ARG A O 1
ATOM 710 N N . ARG A 1 89 ? -2.903 14.006 0.287 1.00 92.69 89 ARG A N 1
ATOM 711 C CA . ARG A 1 89 ? -2.312 15.212 0.901 1.00 92.69 89 ARG A CA 1
ATOM 712 C C . ARG A 1 89 ? -0.823 15.071 1.201 1.00 92.69 89 ARG A C 1
ATOM 714 O O . ARG A 1 89 ? -0.120 16.076 1.192 1.00 92.69 89 ARG A O 1
ATOM 721 N N . LEU A 1 90 ? -0.321 13.852 1.423 1.00 91.56 90 LEU A N 1
ATOM 722 C CA . LEU A 1 90 ? 1.126 13.624 1.533 1.00 91.56 90 LEU A CA 1
ATOM 723 C C . LEU A 1 90 ? 1.851 14.006 0.233 1.00 91.56 90 LEU A C 1
ATOM 725 O O . LEU A 1 90 ? 2.950 14.555 0.286 1.00 91.56 90 LEU A O 1
ATOM 729 N N . LEU A 1 91 ? 1.227 13.739 -0.921 1.00 90.44 91 LEU A N 1
ATOM 730 C CA . LEU A 1 91 ? 1.767 14.066 -2.246 1.00 90.44 91 LEU A CA 1
ATOM 731 C C . LEU A 1 91 ? 1.524 15.524 -2.642 1.00 90.44 91 LEU A C 1
ATOM 733 O O . LEU A 1 91 ? 2.377 16.150 -3.272 1.00 90.44 91 LEU A O 1
ATOM 737 N N . TYR A 1 92 ? 0.363 16.061 -2.268 1.00 89.31 92 TYR A N 1
ATOM 738 C CA . TYR A 1 92 ? -0.064 17.419 -2.587 1.00 89.31 92 TYR A CA 1
ATOM 739 C C . TYR A 1 92 ? -0.457 18.145 -1.296 1.00 89.31 92 TYR A C 1
ATOM 741 O O . TYR A 1 92 ? -1.638 18.157 -0.943 1.00 89.31 92 TYR A O 1
ATOM 749 N N . PRO A 1 93 ? 0.517 18.730 -0.568 1.00 83.25 93 PRO A N 1
ATOM 750 C CA . PRO A 1 93 ? 0.254 19.362 0.718 1.00 83.25 93 PRO A CA 1
ATOM 751 C C . PRO A 1 93 ? -0.683 20.563 0.571 1.00 83.25 93 PRO A C 1
ATOM 753 O O . PRO A 1 93 ? -0.308 21.620 0.061 1.00 83.25 93 PRO A O 1
ATOM 756 N N . GLU A 1 94 ? -1.915 20.394 1.036 1.00 80.00 94 GLU A N 1
ATOM 757 C CA . GLU A 1 94 ? -2.909 21.456 1.161 1.00 80.00 94 GLU A CA 1
ATOM 758 C C . GLU A 1 94 ? -2.891 22.012 2.596 1.00 80.00 94 GLU A C 1
ATOM 760 O O . GLU A 1 94 ? -2.467 21.338 3.536 1.00 80.00 94 GLU A O 1
ATOM 765 N N . LYS A 1 95 ? -3.357 23.253 2.800 1.00 65.19 95 LYS A N 1
ATOM 766 C CA . LYS A 1 95 ? -3.556 23.780 4.159 1.00 65.19 95 LYS A CA 1
ATOM 767 C C . LYS A 1 95 ? -4.758 23.076 4.785 1.00 65.19 95 LYS A C 1
ATOM 769 O O . LYS A 1 95 ? -5.893 23.468 4.524 1.00 65.19 95 LYS A O 1
ATOM 774 N N . THR A 1 96 ? -4.514 22.056 5.596 1.00 67.69 96 THR A N 1
ATOM 775 C CA . THR A 1 96 ? -5.566 21.329 6.310 1.00 67.69 96 THR A CA 1
ATOM 776 C C . THR A 1 96 ? -5.696 21.777 7.763 1.00 67.69 96 THR A C 1
ATOM 778 O O . THR A 1 96 ? -4.776 22.340 8.357 1.00 67.69 96 THR A O 1
ATOM 781 N N . GLY A 1 97 ? -6.902 21.592 8.311 1.00 71.31 97 GLY A N 1
ATOM 782 C CA . GLY A 1 97 ? -7.166 21.731 9.742 1.00 71.31 97 GLY A CA 1
ATOM 783 C C . GLY A 1 97 ? -6.604 20.547 10.534 1.00 71.31 97 GLY A C 1
ATOM 784 O O . GLY A 1 97 ? -5.732 19.824 10.063 1.00 71.31 97 GLY A O 1
ATOM 785 N N . ALA A 1 98 ? -7.120 20.329 11.743 1.00 78.81 98 ALA A N 1
ATOM 786 C CA . ALA A 1 98 ? -6.732 19.172 12.545 1.00 78.81 98 ALA A CA 1
ATOM 787 C C . ALA A 1 98 ? -7.017 17.849 11.807 1.00 78.81 98 ALA A C 1
ATOM 789 O O . ALA A 1 98 ? -8.066 17.695 11.180 1.00 78.81 98 ALA A O 1
ATOM 790 N N . GLU A 1 99 ? -6.108 16.880 11.934 1.00 87.62 99 GLU A N 1
ATOM 791 C CA . GLU A 1 99 ? -6.246 15.532 11.372 1.00 87.62 99 GLU A CA 1
ATOM 792 C C . GLU A 1 99 ? -6.432 14.498 12.499 1.00 87.62 99 GLU A C 1
ATOM 794 O O . GLU A 1 99 ? -5.513 13.739 12.807 1.00 87.62 99 GLU A O 1
ATOM 799 N N . PRO A 1 100 ? -7.614 14.453 13.149 1.00 90.31 100 PRO A N 1
ATOM 800 C CA . PRO A 1 100 ? -7.843 13.611 14.329 1.00 90.31 100 PRO A CA 1
ATOM 801 C C . PRO A 1 100 ? -7.720 12.106 14.048 1.00 90.31 100 PRO A C 1
ATOM 803 O O . PRO A 1 100 ? -7.495 11.330 14.970 1.00 90.31 100 PRO A O 1
ATOM 806 N N . TYR A 1 101 ? -7.834 11.693 12.782 1.00 95.62 101 TYR A N 1
ATOM 807 C CA . TYR A 1 101 ? -7.766 10.292 12.360 1.00 95.62 101 TYR A CA 1
ATOM 808 C C . TYR A 1 101 ? -6.451 9.932 11.642 1.00 95.62 101 TYR A C 1
ATOM 810 O O . TYR A 1 101 ? -6.351 8.858 11.045 1.00 95.62 101 TYR A O 1
ATOM 818 N N . ALA A 1 102 ? -5.428 10.799 11.697 1.00 94.81 102 ALA A N 1
ATOM 819 C CA . ALA A 1 102 ? -4.144 10.579 11.021 1.00 94.81 102 ALA A CA 1
ATOM 820 C C . ALA A 1 102 ? -3.465 9.266 11.448 1.00 94.81 102 ALA A C 1
ATOM 822 O O . ALA A 1 102 ? -2.992 8.516 10.596 1.00 94.81 102 ALA A O 1
ATOM 823 N N . ALA A 1 103 ? -3.479 8.945 12.748 1.00 95.75 103 ALA A N 1
ATOM 824 C CA . ALA A 1 103 ? -2.918 7.700 13.275 1.00 95.75 103 ALA A CA 1
ATOM 825 C C . ALA A 1 103 ? -3.577 6.461 12.646 1.00 95.75 103 ALA A C 1
ATOM 827 O O . ALA A 1 103 ? -2.889 5.552 12.180 1.00 95.75 103 ALA A O 1
ATOM 828 N N . GLY A 1 104 ? -4.911 6.459 12.553 1.00 97.44 104 GLY A N 1
ATOM 829 C CA . GLY A 1 104 ? -5.667 5.385 11.912 1.00 97.44 104 GLY A CA 1
ATOM 830 C C . GLY A 1 104 ? -5.399 5.274 10.407 1.00 97.44 104 GLY A C 1
ATOM 831 O O . GLY A 1 104 ? -5.217 4.169 9.897 1.00 97.44 104 GLY A O 1
ATOM 832 N N . ALA A 1 105 ? -5.292 6.400 9.691 1.00 97.56 105 ALA A N 1
ATOM 833 C CA . ALA A 1 105 ? -4.949 6.392 8.267 1.00 97.56 105 ALA A CA 1
ATOM 834 C C . ALA A 1 105 ? -3.548 5.826 8.016 1.00 97.56 105 ALA A C 1
ATOM 836 O O . ALA A 1 105 ? -3.386 4.930 7.187 1.00 97.56 105 ALA A O 1
ATOM 837 N N . VAL A 1 106 ? -2.542 6.301 8.756 1.00 97.38 106 VAL A N 1
ATOM 838 C CA . VAL A 1 106 ? -1.161 5.806 8.662 1.00 97.38 106 VAL A CA 1
ATOM 839 C C . VAL A 1 106 ? -1.093 4.319 8.990 1.00 97.38 106 VAL A C 1
ATOM 841 O O . VAL A 1 106 ? -0.391 3.578 8.297 1.00 97.38 106 VAL A O 1
ATOM 844 N N . PHE A 1 107 ? -1.836 3.864 10.000 1.00 97.81 107 PHE A N 1
ATOM 845 C CA . PHE A 1 107 ? -1.919 2.450 10.349 1.00 97.81 107 PHE A CA 1
ATOM 846 C C . PHE A 1 107 ? -2.487 1.610 9.200 1.00 97.81 107 PHE A C 1
ATOM 848 O O . PHE A 1 107 ? -1.830 0.673 8.742 1.00 97.81 107 PHE A O 1
ATOM 855 N N . LEU A 1 108 ? -3.661 1.980 8.679 1.00 98.50 108 LEU A N 1
ATOM 856 C CA . LEU A 1 108 ? -4.303 1.260 7.579 1.00 98.50 108 LEU A CA 1
ATOM 857 C C . LEU A 1 108 ? -3.417 1.234 6.326 1.00 98.50 108 LEU A C 1
ATOM 859 O O . LEU A 1 108 ? -3.222 0.174 5.736 1.00 98.50 108 LEU A O 1
ATOM 863 N N . LEU A 1 109 ? -2.829 2.372 5.947 1.00 98.50 109 LEU A N 1
ATOM 864 C CA . LEU A 1 109 ? -1.903 2.471 4.815 1.00 98.50 109 LEU A CA 1
ATOM 865 C C . LEU A 1 109 ? -0.654 1.598 5.014 1.00 98.50 109 LEU A C 1
ATOM 867 O O . LEU A 1 109 ? -0.193 0.955 4.072 1.00 98.50 109 LEU A O 1
ATOM 871 N N . SER A 1 110 ? -0.130 1.514 6.240 1.00 98.00 110 SER A N 1
ATOM 872 C CA . SER A 1 110 ? 1.013 0.652 6.569 1.00 98.00 110 SER A CA 1
ATOM 873 C C . SER A 1 110 ? 0.672 -0.832 6.432 1.00 98.00 110 SER A C 1
ATOM 875 O O . SER A 1 110 ? 1.465 -1.596 5.878 1.00 98.00 110 SER A O 1
ATOM 877 N N . VAL A 1 111 ? -0.516 -1.243 6.885 1.00 98.38 111 VAL A N 1
ATOM 878 C CA . VAL A 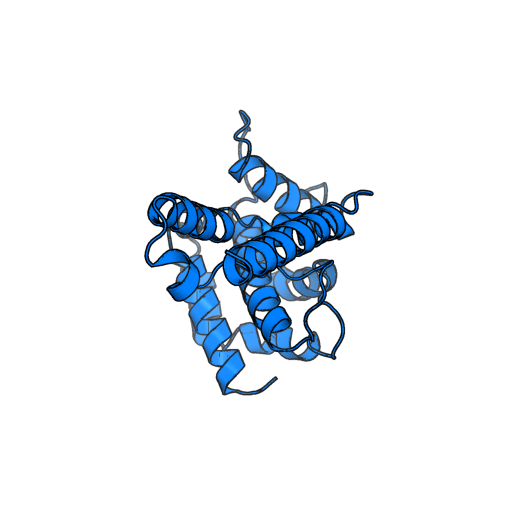1 111 ? -1.006 -2.617 6.712 1.00 98.38 111 VAL A CA 1
ATOM 879 C C . VAL A 1 111 ? -1.203 -2.929 5.228 1.00 98.38 111 VAL A C 1
ATOM 881 O O . VAL A 1 111 ? -0.670 -3.929 4.747 1.00 98.38 111 VAL A O 1
ATOM 884 N N . LEU A 1 112 ? -1.895 -2.060 4.484 1.00 98.69 112 LEU A N 1
ATOM 885 C CA . LEU A 1 112 ? -2.113 -2.219 3.042 1.00 98.69 112 LEU A CA 1
ATOM 886 C C . LEU A 1 112 ? -0.791 -2.378 2.288 1.00 98.69 112 LEU A C 1
ATOM 888 O O . LEU A 1 112 ? -0.653 -3.310 1.500 1.00 98.69 112 LEU A O 1
ATOM 892 N N . GLN A 1 113 ? 0.206 -1.543 2.587 1.00 98.00 113 GLN A N 1
ATOM 893 C CA . GLN A 1 113 ? 1.516 -1.608 1.942 1.00 98.00 113 GLN A CA 1
ATOM 894 C C . GLN A 1 113 ? 2.212 -2.959 2.142 1.00 98.00 113 GLN A C 1
ATOM 896 O O . GLN A 1 113 ? 2.753 -3.533 1.193 1.00 98.00 113 GLN A O 1
ATOM 901 N N . VAL A 1 114 ? 2.181 -3.500 3.362 1.00 98.00 114 VAL A N 1
ATOM 902 C CA . VAL A 1 114 ? 2.762 -4.818 3.661 1.00 98.00 114 VAL A CA 1
ATOM 903 C C . VAL A 1 114 ? 2.013 -5.927 2.921 1.00 98.00 114 VAL A C 1
ATOM 905 O O . VAL A 1 114 ? 2.638 -6.810 2.328 1.00 98.00 114 VAL A O 1
ATOM 908 N N . LEU A 1 115 ? 0.680 -5.877 2.921 1.00 98.38 115 LEU A N 1
ATOM 909 C CA . LEU A 1 115 ? -0.152 -6.891 2.278 1.00 98.38 115 LEU A CA 1
ATOM 910 C C . LEU A 1 115 ? -0.027 -6.863 0.751 1.00 98.38 115 LEU A C 1
ATOM 912 O O . LEU A 1 115 ? 0.066 -7.921 0.132 1.00 98.38 115 LEU A O 1
ATOM 916 N N . PHE A 1 116 ? 0.040 -5.681 0.140 1.00 98.06 116 PHE A N 1
ATOM 917 C CA . PHE A 1 116 ? 0.220 -5.530 -1.302 1.00 98.06 116 PHE A CA 1
ATOM 918 C C . PHE A 1 116 ? 1.611 -5.947 -1.771 1.00 98.06 116 PHE A C 1
ATOM 920 O O . PHE A 1 116 ? 1.729 -6.585 -2.817 1.00 98.06 116 PHE A O 1
ATOM 927 N N . ALA A 1 117 ? 2.655 -5.683 -0.980 1.00 96.94 117 ALA A N 1
ATOM 928 C CA . ALA A 1 117 ? 3.980 -6.231 -1.255 1.00 96.94 117 ALA A CA 1
ATOM 929 C C . ALA A 1 117 ? 3.956 -7.771 -1.248 1.00 96.94 117 ALA A C 1
ATOM 931 O O . ALA A 1 117 ? 4.475 -8.411 -2.163 1.00 96.94 117 ALA A O 1
ATOM 932 N N . ALA A 1 118 ? 3.290 -8.378 -0.259 1.00 97.06 118 ALA A N 1
ATOM 933 C CA . ALA A 1 118 ? 3.146 -9.829 -0.189 1.00 97.06 118 ALA A CA 1
ATOM 934 C C . ALA A 1 118 ? 2.278 -10.403 -1.324 1.00 97.06 118 ALA A C 1
ATOM 936 O O . ALA A 1 118 ? 2.577 -11.493 -1.812 1.00 97.06 118 ALA A O 1
ATOM 937 N N . GLU A 1 119 ? 1.225 -9.694 -1.740 1.00 96.94 119 GLU A N 1
ATOM 938 C CA . GLU A 1 119 ? 0.362 -10.057 -2.870 1.00 96.94 119 GLU A CA 1
ATOM 939 C C . GLU A 1 119 ? 1.152 -10.071 -4.183 1.00 96.94 119 GLU A C 1
ATOM 941 O O . GLU A 1 119 ? 1.059 -11.040 -4.935 1.00 96.94 119 GLU A O 1
ATOM 946 N N . GLY A 1 120 ? 1.960 -9.036 -4.436 1.00 94.75 120 GLY A N 1
ATOM 947 C CA . GLY A 1 120 ? 2.765 -8.91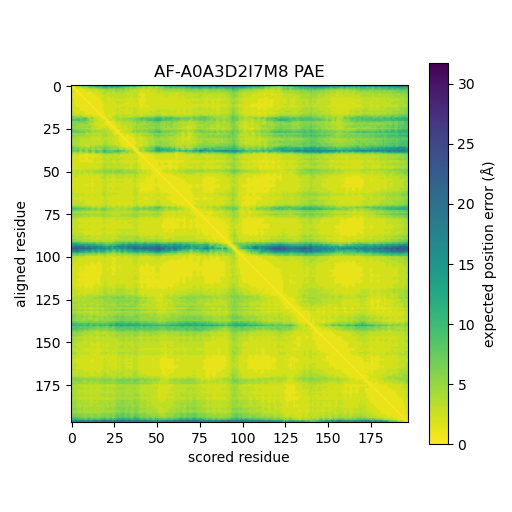2 -5.655 1.00 94.75 120 GLY A CA 1
ATOM 948 C C . GLY A 1 120 ? 3.789 -10.034 -5.839 1.00 94.75 120 GLY A C 1
ATOM 949 O O . GLY A 1 120 ? 4.132 -10.372 -6.964 1.00 94.75 120 GLY A O 1
ATOM 950 N N . GLU A 1 121 ? 4.239 -10.656 -4.750 1.00 93.81 121 GLU A N 1
ATOM 951 C CA . GLU A 1 121 ? 5.104 -11.840 -4.797 1.00 93.81 121 GLU A CA 1
ATOM 952 C C . GLU A 1 121 ? 4.346 -13.166 -5.009 1.00 93.81 121 GLU A C 1
ATOM 954 O O . GLU A 1 121 ? 4.977 -14.188 -5.284 1.00 93.81 121 GLU A O 1
ATOM 959 N N . LEU A 1 122 ? 3.029 -13.202 -4.778 1.00 94.06 122 LEU A N 1
ATOM 960 C CA . LEU A 1 122 ? 2.216 -14.426 -4.838 1.00 94.06 122 LEU A CA 1
ATOM 961 C C . LEU A 1 122 ? 1.412 -14.542 -6.128 1.00 94.06 122 LEU A C 1
ATOM 963 O O . LEU A 1 122 ? 1.163 -15.654 -6.590 1.00 94.06 122 LEU A O 1
ATOM 967 N N . LEU A 1 123 ? 0.962 -13.413 -6.665 1.00 95.25 123 LEU A N 1
ATOM 968 C CA . LEU A 1 123 ? 0.170 -13.371 -7.883 1.00 95.25 123 LEU A CA 1
ATOM 969 C C . LEU A 1 123 ? 1.068 -13.223 -9.114 1.00 95.25 123 LEU A C 1
ATOM 971 O O . LEU A 1 123 ? 2.156 -12.653 -9.019 1.00 95.25 123 LEU A O 1
ATOM 975 N N . PRO A 1 124 ? 0.622 -13.717 -10.283 1.00 95.00 124 PRO A N 1
ATOM 976 C CA . PRO A 1 124 ? 1.331 -13.468 -11.527 1.00 95.00 124 PRO A CA 1
ATOM 977 C C . PRO A 1 124 ? 1.425 -11.964 -11.813 1.00 95.00 124 PRO A C 1
ATOM 979 O O . PRO A 1 124 ? 0.590 -11.163 -11.373 1.00 95.00 124 PRO A O 1
ATOM 982 N N . HIS A 1 125 ? 2.452 -11.604 -12.582 1.00 93.31 125 HIS A N 1
ATOM 983 C CA . HIS A 1 125 ? 2.618 -10.249 -13.090 1.00 93.31 125 HIS A CA 1
ATOM 984 C C . HIS A 1 125 ? 1.391 -9.842 -13.917 1.00 93.31 125 HIS A C 1
ATOM 986 O O . HIS A 1 125 ? 0.921 -10.606 -14.762 1.00 93.31 125 HIS A O 1
ATOM 992 N N . ASP A 1 126 ? 0.907 -8.626 -13.682 1.00 95.62 126 ASP A N 1
ATOM 993 C CA . ASP A 1 126 ? -0.189 -8.016 -14.427 1.00 95.62 126 ASP A CA 1
ATOM 994 C C . ASP A 1 126 ? 0.188 -6.560 -14.749 1.00 95.62 126 ASP A C 1
ATOM 996 O O . ASP A 1 126 ? 0.310 -5.757 -13.819 1.00 95.62 126 ASP A O 1
ATOM 1000 N N . PRO A 1 127 ? 0.356 -6.187 -16.031 1.00 95.25 127 PRO A N 1
ATOM 1001 C CA . PRO A 1 127 ? 0.719 -4.827 -16.430 1.00 95.25 127 PRO A CA 1
ATOM 1002 C C . PRO A 1 127 ? -0.242 -3.735 -15.947 1.00 95.25 127 PRO A C 1
ATOM 1004 O O . PRO A 1 127 ? 0.146 -2.573 -15.890 1.00 95.25 127 PRO A O 1
ATOM 1007 N N . ALA A 1 128 ? -1.486 -4.076 -15.596 1.00 95.38 128 ALA A N 1
ATOM 1008 C CA . ALA A 1 128 ? -2.451 -3.126 -15.046 1.00 95.38 128 ALA A CA 1
ATOM 1009 C C . ALA A 1 128 ? -2.318 -2.935 -13.520 1.00 95.38 128 ALA A C 1
ATOM 1011 O O . ALA A 1 128 ? -2.976 -2.070 -12.948 1.00 95.38 128 ALA A O 1
ATOM 1012 N N . TRP A 1 129 ? -1.479 -3.719 -12.837 1.00 95.75 129 TRP A N 1
ATOM 1013 C CA . TRP A 1 129 ? -1.364 -3.702 -11.370 1.00 95.75 129 TRP A CA 1
ATOM 1014 C C . TRP A 1 129 ? 0.073 -3.718 -10.849 1.00 95.75 129 TRP A C 1
ATOM 1016 O O . TRP A 1 129 ? 0.294 -3.406 -9.676 1.00 95.75 129 TRP A O 1
ATOM 1026 N N . THR A 1 130 ? 1.039 -4.114 -11.675 1.00 94.19 130 THR A N 1
ATOM 1027 C CA . THR A 1 130 ? 2.430 -4.350 -11.290 1.00 94.19 130 THR A CA 1
ATOM 1028 C C . THR A 1 130 ? 3.355 -3.314 -11.922 1.00 94.19 130 THR A C 1
ATOM 1030 O O . THR A 1 130 ? 3.296 -3.047 -13.118 1.00 94.19 130 THR A O 1
ATOM 1033 N N . PHE A 1 131 ? 4.247 -2.751 -11.104 1.00 96.25 131 PHE A N 1
ATOM 1034 C CA . PHE A 1 131 ? 5.267 -1.800 -11.538 1.00 96.25 131 PHE A CA 1
ATOM 1035 C C . PHE A 1 131 ? 6.632 -2.483 -11.605 1.00 96.25 131 PHE A C 1
ATOM 1037 O O . PHE A 1 131 ? 7.252 -2.743 -10.573 1.00 96.25 131 PHE A O 1
ATOM 1044 N N . ASP A 1 132 ? 7.124 -2.732 -12.818 1.00 93.50 132 ASP A N 1
ATOM 1045 C CA . ASP A 1 132 ? 8.477 -3.250 -13.030 1.00 93.50 132 ASP A CA 1
ATOM 1046 C C . ASP A 1 132 ? 9.480 -2.100 -12.957 1.00 93.50 132 ASP A C 1
ATOM 1048 O O . ASP A 1 132 ? 9.853 -1.505 -13.972 1.00 93.50 132 ASP A O 1
ATOM 1052 N N . PHE A 1 133 ? 9.866 -1.721 -11.742 1.00 95.62 133 PHE A N 1
ATOM 1053 C CA . PHE A 1 133 ? 10.925 -0.737 -11.548 1.00 95.62 133 PHE A CA 1
ATOM 1054 C C . PHE A 1 133 ? 12.275 -1.264 -12.063 1.00 95.62 133 PHE A C 1
ATOM 1056 O O . PHE A 1 133 ? 12.490 -2.473 -12.185 1.00 95.62 133 PHE A O 1
ATOM 1063 N N . LEU A 1 134 ? 13.180 -0.342 -12.391 1.00 95.12 134 LEU A N 1
ATOM 1064 C CA . LEU A 1 134 ? 14.527 -0.665 -12.844 1.00 95.12 134 LEU A CA 1
ATOM 1065 C C . LEU A 1 134 ? 15.310 -1.332 -11.712 1.00 95.12 134 LEU A C 1
ATOM 1067 O O . LEU A 1 134 ? 15.251 -0.905 -10.556 1.00 95.12 134 LEU A O 1
ATOM 1071 N N . THR A 1 135 ? 16.041 -2.381 -12.063 1.00 94.00 135 THR A N 1
ATOM 1072 C CA . THR A 1 135 ? 16.940 -3.094 -11.157 1.00 94.00 135 THR A CA 1
ATOM 1073 C C . THR A 1 135 ? 18.202 -2.279 -10.877 1.00 94.00 135 THR A C 1
ATOM 1075 O O . THR A 1 135 ? 18.559 -1.372 -11.627 1.00 94.00 135 THR A O 1
ATOM 1078 N N . GLU A 1 136 ? 18.928 -2.629 -9.814 1.00 91.62 136 GLU A N 1
ATOM 1079 C CA . GLU A 1 136 ? 20.228 -2.011 -9.517 1.00 91.62 136 GLU A CA 1
ATOM 1080 C C . GLU A 1 136 ? 21.217 -2.169 -10.680 1.00 91.62 136 GLU A C 1
ATOM 1082 O O . GLU A 1 136 ? 21.943 -1.231 -10.998 1.00 91.62 136 GLU A O 1
ATOM 1087 N N . GLN A 1 137 ? 21.191 -3.317 -11.366 1.00 92.88 137 GLN A N 1
ATOM 1088 C CA . GLN A 1 137 ? 22.025 -3.566 -12.542 1.00 92.88 137 GLN A CA 1
ATOM 1089 C C . GLN A 1 137 ? 21.669 -2.633 -13.707 1.00 92.88 137 GLN A C 1
ATOM 1091 O O . GLN A 1 137 ? 22.565 -2.097 -14.349 1.00 92.88 137 GLN A O 1
ATOM 1096 N N . GLU A 1 138 ? 20.379 -2.397 -13.958 1.00 93.44 138 GLU A N 1
ATOM 1097 C CA . GLU A 1 138 ? 19.922 -1.453 -14.991 1.00 93.44 138 GLU A CA 1
ATOM 1098 C C . GLU A 1 138 ? 20.284 0.006 -14.667 1.00 93.44 138 GLU A C 1
ATOM 1100 O O . GLU A 1 138 ? 20.331 0.848 -15.562 1.00 93.44 138 GLU A O 1
ATOM 1105 N N . LEU A 1 139 ? 20.533 0.321 -13.394 1.00 93.06 139 LEU A N 1
ATOM 1106 C CA . LEU A 1 139 ? 20.859 1.668 -12.930 1.00 93.06 139 LEU A CA 1
ATOM 1107 C C . LEU A 1 139 ? 22.362 1.920 -12.760 1.00 93.06 139 LEU A C 1
ATOM 1109 O O . LEU A 1 139 ? 22.728 3.080 -12.592 1.00 93.06 139 LEU A O 1
ATOM 1113 N N . ALA A 1 140 ? 23.213 0.888 -12.798 1.00 89.50 140 ALA A N 1
ATOM 1114 C CA . ALA A 1 140 ? 24.616 0.962 -12.373 1.00 89.50 140 ALA A CA 1
ATOM 1115 C C . ALA A 1 140 ? 25.409 2.112 -13.023 1.00 89.50 140 ALA A C 1
ATOM 1117 O O . ALA A 1 140 ? 26.124 2.827 -12.324 1.00 89.50 140 ALA A O 1
ATOM 1118 N N . ASP A 1 141 ? 25.198 2.350 -14.321 1.00 86.81 141 ASP A N 1
ATOM 1119 C CA . ASP A 1 141 ? 25.886 3.396 -15.094 1.00 86.81 141 ASP A CA 1
ATOM 1120 C C . ASP A 1 141 ? 24.967 4.576 -15.465 1.00 86.81 141 ASP A C 1
ATOM 1122 O O . ASP A 1 141 ? 25.310 5.441 -16.275 1.00 86.81 141 ASP A O 1
ATOM 1126 N N . SER A 1 142 ? 23.766 4.634 -14.882 1.00 91.00 142 SER A N 1
ATOM 1127 C CA . SER A 1 142 ? 22.801 5.691 -15.169 1.00 91.00 142 SER A CA 1
ATOM 1128 C C . SER A 1 142 ? 23.085 6.941 -14.340 1.00 91.00 142 SER A C 1
ATOM 1130 O O . SER A 1 142 ? 22.994 6.930 -13.111 1.00 91.00 142 SER A O 1
ATOM 1132 N N . ALA A 1 143 ? 23.278 8.082 -15.008 1.00 93.12 143 ALA A N 1
ATOM 1133 C CA . ALA A 1 143 ? 23.334 9.389 -14.345 1.00 93.12 143 ALA A CA 1
ATOM 1134 C C . ALA A 1 143 ? 22.055 9.711 -13.537 1.00 93.12 143 ALA A C 1
ATOM 1136 O O . ALA A 1 143 ? 22.072 10.545 -12.630 1.00 93.12 143 ALA A O 1
ATOM 1137 N N . CYS A 1 144 ? 20.937 9.038 -13.833 1.00 92.75 144 CYS A N 1
ATOM 1138 C CA . CYS A 1 144 ? 19.669 9.208 -13.133 1.00 92.75 144 CYS A CA 1
ATOM 1139 C C . CYS A 1 144 ? 19.520 8.319 -11.886 1.00 92.75 144 CYS A C 1
ATOM 1141 O O . CYS A 1 144 ? 18.543 8.498 -11.154 1.00 92.75 144 CYS A O 1
ATOM 1143 N N . ALA A 1 145 ? 20.455 7.401 -11.604 1.00 94.88 145 ALA A N 1
ATOM 1144 C CA . ALA A 1 145 ? 20.348 6.455 -10.489 1.00 94.88 145 ALA A CA 1
ATOM 1145 C C . ALA A 1 145 ? 20.065 7.116 -9.121 1.00 94.88 145 ALA A C 1
ATOM 1147 O O . ALA A 1 145 ? 19.161 6.647 -8.421 1.00 94.88 145 ALA A O 1
ATOM 1148 N N . PRO A 1 146 ? 20.706 8.244 -8.734 1.00 95.19 146 PRO A N 1
ATOM 1149 C CA . PRO A 1 146 ? 20.394 8.906 -7.464 1.00 95.19 146 PRO A CA 1
ATOM 1150 C C . PRO A 1 146 ? 18.942 9.404 -7.383 1.00 95.19 146 PRO A C 1
ATOM 1152 O O . PRO A 1 146 ? 18.273 9.254 -6.356 1.00 95.19 146 PRO A O 1
ATOM 1155 N N . SER A 1 147 ? 18.434 9.971 -8.479 1.00 96.19 147 SER A N 1
ATOM 1156 C CA . SER A 1 147 ? 17.064 10.485 -8.571 1.00 96.19 147 SER A CA 1
ATOM 1157 C C . SER A 1 147 ? 16.042 9.351 -8.578 1.00 96.19 147 SER A C 1
ATOM 1159 O O . SER A 1 147 ? 15.007 9.462 -7.923 1.00 96.19 147 SER A O 1
ATOM 1161 N N . TYR A 1 148 ? 16.353 8.237 -9.245 1.00 95.88 148 TYR A N 1
ATOM 1162 C CA . TYR A 1 148 ? 15.501 7.051 -9.273 1.00 95.88 148 TYR A CA 1
ATOM 1163 C C . TYR A 1 148 ? 15.381 6.396 -7.892 1.00 95.88 148 TYR A C 1
ATOM 1165 O O . TYR A 1 148 ? 14.279 6.129 -7.416 1.00 95.88 148 TYR A O 1
ATOM 1173 N N . THR A 1 149 ? 16.499 6.241 -7.179 1.00 95.12 149 THR A N 1
ATOM 1174 C CA . THR A 1 149 ? 16.505 5.747 -5.793 1.00 95.12 149 THR A CA 1
ATOM 1175 C C . THR A 1 149 ? 15.703 6.661 -4.868 1.00 95.12 149 THR A C 1
ATOM 1177 O O . THR A 1 149 ? 14.924 6.187 -4.035 1.00 95.12 149 THR A O 1
ATOM 1180 N N . LYS A 1 150 ? 15.833 7.988 -5.029 1.00 95.69 150 LYS A N 1
ATOM 1181 C CA . LYS A 1 150 ? 15.003 8.952 -4.293 1.00 95.69 150 LYS A CA 1
ATOM 1182 C C . LYS A 1 150 ? 13.520 8.754 -4.613 1.00 95.69 150 LYS A C 1
ATOM 1184 O O . LYS A 1 150 ? 12.728 8.721 -3.677 1.00 95.69 150 LYS A O 1
ATOM 1189 N N . PHE A 1 151 ? 13.156 8.590 -5.884 1.00 95.94 151 PHE A N 1
ATOM 1190 C CA . PHE A 1 151 ? 11.780 8.325 -6.307 1.00 95.94 151 PHE A CA 1
ATOM 1191 C C . PHE A 1 151 ? 11.210 7.060 -5.651 1.00 95.94 151 PHE A C 1
ATOM 1193 O O . PHE A 1 151 ? 10.172 7.152 -5.004 1.00 95.94 151 PHE A O 1
ATOM 1200 N N . LEU A 1 152 ? 11.903 5.917 -5.708 1.00 96.12 152 LEU A N 1
ATOM 1201 C CA . LEU A 1 152 ? 11.424 4.668 -5.093 1.00 96.12 152 LEU A CA 1
ATOM 1202 C C . LEU A 1 152 ? 11.250 4.782 -3.574 1.00 96.12 152 LEU A C 1
ATOM 1204 O O . LEU A 1 152 ? 10.340 4.187 -2.992 1.00 96.12 152 LEU A O 1
ATOM 1208 N N . ARG A 1 153 ? 12.111 5.566 -2.915 1.00 94.31 153 ARG A N 1
ATOM 1209 C CA . ARG A 1 153 ? 11.957 5.862 -1.490 1.00 94.31 153 ARG A CA 1
ATOM 1210 C C . ARG A 1 153 ? 10.690 6.675 -1.222 1.00 94.31 153 ARG A C 1
ATOM 1212 O O . ARG A 1 153 ? 9.952 6.317 -0.309 1.00 94.31 153 ARG A O 1
ATOM 1219 N N . GLN A 1 154 ? 10.423 7.721 -2.008 1.00 94.38 154 GLN A N 1
ATOM 1220 C CA . GLN A 1 154 ? 9.203 8.526 -1.861 1.00 94.38 154 GLN A CA 1
ATOM 1221 C C . GLN A 1 154 ? 7.951 7.724 -2.197 1.00 94.38 154 GLN A C 1
ATOM 1223 O O . GLN A 1 154 ? 7.011 7.745 -1.416 1.00 94.38 154 GLN A O 1
ATOM 1228 N N . TRP A 1 155 ? 7.985 6.928 -3.268 1.00 95.94 155 TRP A N 1
ATOM 1229 C CA . TRP A 1 155 ? 6.908 6.019 -3.656 1.00 95.94 155 TRP A CA 1
ATOM 1230 C C . TRP A 1 155 ? 6.414 5.184 -2.475 1.00 95.94 155 TRP A C 1
ATOM 1232 O O . TRP A 1 155 ? 5.221 5.141 -2.182 1.00 95.94 155 TRP A O 1
ATOM 1242 N N . LYS A 1 156 ? 7.358 4.555 -1.759 1.00 94.44 156 LYS A N 1
ATOM 1243 C CA . LYS A 1 156 ? 7.053 3.774 -0.560 1.00 94.44 156 LYS A CA 1
ATOM 1244 C C . LYS A 1 156 ? 6.627 4.672 0.591 1.00 94.44 156 LYS A C 1
ATOM 1246 O O . LYS A 1 156 ? 5.656 4.363 1.267 1.00 94.44 156 LYS A O 1
ATOM 1251 N N . ARG A 1 157 ? 7.360 5.749 0.882 1.00 93.12 157 ARG A N 1
ATOM 1252 C CA . ARG A 1 157 ? 7.118 6.613 2.052 1.00 93.12 157 ARG A CA 1
ATOM 1253 C C . ARG A 1 157 ? 5.764 7.328 2.006 1.00 93.12 157 ARG A C 1
ATOM 1255 O O . ARG A 1 157 ? 5.142 7.475 3.046 1.00 93.12 157 ARG A O 1
ATOM 1262 N N . GLU A 1 158 ? 5.314 7.719 0.823 1.00 94.50 158 GLU A N 1
ATOM 1263 C CA . GLU A 1 158 ? 4.094 8.506 0.595 1.00 94.50 158 GLU A CA 1
ATOM 1264 C C . GLU A 1 158 ? 2.933 7.638 0.086 1.00 94.50 158 GLU A C 1
ATOM 1266 O O . GLU A 1 158 ? 1.937 8.152 -0.408 1.00 94.50 158 GLU A O 1
ATOM 1271 N N . TYR A 1 159 ? 3.048 6.314 0.244 1.00 97.00 159 TYR A N 1
ATOM 1272 C CA . TYR A 1 159 ? 1.978 5.347 -0.003 1.00 97.00 159 TYR A CA 1
ATOM 1273 C C . TYR A 1 159 ? 1.381 5.413 -1.417 1.00 97.00 159 TYR A C 1
ATOM 1275 O O . TYR A 1 159 ? 0.177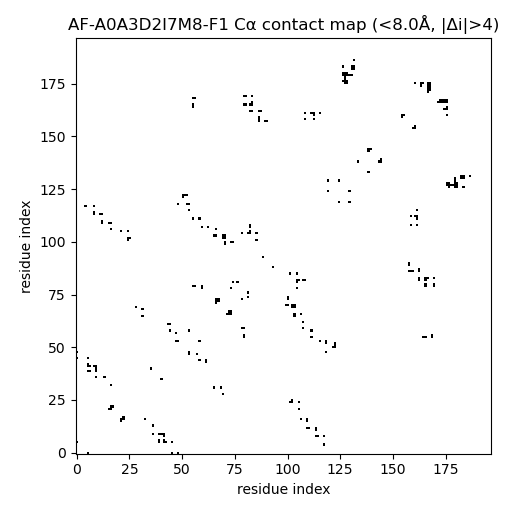 5.252 -1.601 1.00 97.00 159 TYR A O 1
ATOM 1283 N N . VAL A 1 160 ? 2.207 5.670 -2.439 1.00 97.62 160 VAL A N 1
ATOM 1284 C CA . VAL A 1 160 ? 1.719 5.964 -3.800 1.00 97.62 160 VAL A CA 1
ATOM 1285 C C . VAL A 1 160 ? 0.938 4.789 -4.391 1.00 97.62 160 VAL A C 1
ATOM 1287 O O . VAL A 1 160 ? -0.111 4.981 -5.005 1.00 97.62 160 VAL A O 1
ATOM 1290 N N . TYR A 1 161 ? 1.414 3.560 -4.180 1.00 98.12 161 TYR A N 1
ATOM 1291 C CA . TYR A 1 161 ? 0.699 2.373 -4.646 1.00 98.12 161 TYR A CA 1
ATOM 1292 C C . TYR A 1 161 ? -0.604 2.152 -3.870 1.00 98.12 161 TYR A C 1
ATOM 1294 O O . TYR A 1 161 ? -1.646 1.886 -4.469 1.00 98.12 161 TYR A O 1
ATOM 1302 N N . GLU A 1 162 ? -0.567 2.318 -2.548 1.00 98.25 162 GLU A N 1
ATOM 1303 C CA . GLU A 1 162 ? -1.739 2.148 -1.688 1.00 98.25 162 GLU A CA 1
ATOM 1304 C C . GLU A 1 162 ? -2.818 3.196 -1.992 1.00 98.25 162 GLU A C 1
ATOM 1306 O O . GLU A 1 162 ? -3.996 2.852 -2.052 1.00 98.25 162 GLU A O 1
ATOM 1311 N N . LEU A 1 163 ? -2.425 4.443 -2.272 1.00 98.12 163 LEU A N 1
ATOM 1312 C CA . LEU A 1 163 ? -3.309 5.510 -2.740 1.00 98.12 163 LEU A CA 1
ATOM 1313 C C . LEU A 1 163 ? -4.055 5.091 -4.009 1.00 98.12 163 LEU A C 1
ATOM 1315 O O . LEU A 1 163 ? -5.274 5.223 -4.083 1.00 98.12 163 LEU A O 1
ATOM 1319 N N . MET A 1 164 ? -3.339 4.569 -5.008 1.00 98.19 164 MET A N 1
ATOM 1320 C CA . MET A 1 164 ? -3.960 4.128 -6.258 1.00 98.19 164 MET A CA 1
ATOM 1321 C C . MET A 1 164 ? -4.885 2.923 -6.047 1.00 98.19 164 MET A C 1
ATOM 1323 O O . MET A 1 164 ? -5.957 2.876 -6.646 1.00 98.19 164 MET A O 1
ATOM 1327 N N . ARG A 1 165 ? -4.513 1.981 -5.168 1.00 98.19 165 ARG A N 1
ATOM 1328 C CA . ARG A 1 165 ? -5.353 0.829 -4.793 1.00 98.19 165 ARG A CA 1
ATOM 1329 C C . ARG A 1 165 ? -6.634 1.262 -4.086 1.00 98.19 165 ARG A C 1
ATOM 1331 O O . ARG A 1 165 ? -7.705 0.786 -4.442 1.00 98.19 165 ARG A O 1
ATOM 1338 N N . LEU A 1 166 ? -6.544 2.194 -3.140 1.00 98.44 166 LEU A N 1
ATOM 1339 C CA . LEU A 1 166 ? -7.710 2.811 -2.505 1.00 98.44 166 LEU A CA 1
ATOM 1340 C C . LEU A 1 166 ? -8.577 3.542 -3.535 1.00 98.44 166 LEU A C 1
ATOM 1342 O O . LEU A 1 166 ? -9.796 3.397 -3.518 1.00 98.44 166 LEU A O 1
ATOM 1346 N N . GLY A 1 167 ? -7.952 4.266 -4.467 1.00 97.88 167 GLY A N 1
ATOM 1347 C CA . GLY A 1 167 ? -8.631 5.011 -5.525 1.00 97.88 167 GLY A CA 1
ATOM 1348 C C . GLY A 1 167 ? -9.562 4.156 -6.387 1.00 97.88 167 GLY A C 1
ATOM 1349 O O . GLY A 1 167 ? -10.630 4.637 -6.761 1.00 97.88 167 GLY A O 1
ATOM 1350 N N . LEU A 1 168 ? -9.213 2.888 -6.633 1.00 97.25 168 LEU A N 1
ATOM 1351 C CA . LEU A 1 168 ? -10.071 1.944 -7.361 1.00 97.25 168 LEU A CA 1
ATOM 1352 C C . LEU A 1 168 ? -11.377 1.602 -6.632 1.00 97.25 168 LEU A C 1
ATOM 1354 O O . LEU A 1 168 ? -12.334 1.173 -7.273 1.00 97.25 168 LEU A O 1
ATOM 1358 N N . GLU A 1 169 ? -11.412 1.750 -5.307 1.00 98.00 169 GLU A N 1
ATOM 1359 C CA . GLU A 1 169 ? -12.579 1.422 -4.483 1.00 98.00 169 GLU A CA 1
ATOM 1360 C C . GLU A 1 169 ? -13.392 2.657 -4.090 1.00 98.00 169 GLU A C 1
ATOM 1362 O O . GLU A 1 169 ? -14.607 2.555 -3.934 1.00 98.00 169 GLU A O 1
ATOM 1367 N N . VAL A 1 170 ? -12.748 3.819 -3.936 1.00 98.06 170 VAL A N 1
ATOM 1368 C CA . VAL A 1 170 ? -13.404 5.033 -3.412 1.00 98.06 170 VAL A CA 1
ATOM 1369 C C . VAL A 1 170 ? -13.662 6.107 -4.465 1.00 98.06 170 VAL A C 1
ATOM 1371 O O . VAL A 1 170 ? -14.311 7.109 -4.175 1.00 98.06 170 VAL A O 1
ATOM 1374 N N . THR A 1 171 ? -13.178 5.921 -5.692 1.00 96.69 171 THR A N 1
ATOM 1375 C CA . THR A 1 171 ? -13.385 6.863 -6.799 1.00 96.69 171 THR A CA 1
ATOM 1376 C C . THR A 1 171 ? -13.895 6.132 -8.043 1.00 96.69 171 THR A C 1
ATOM 1378 O O . THR A 1 171 ? -13.702 4.924 -8.169 1.00 96.69 171 THR A O 1
ATOM 1381 N N . PRO A 1 172 ? -14.513 6.834 -9.012 1.00 95.38 172 PRO A N 1
ATOM 1382 C CA . PRO A 1 172 ? -14.891 6.221 -10.285 1.00 95.38 172 PRO A CA 1
ATOM 1383 C C . PRO A 1 172 ? -13.698 6.015 -11.239 1.00 95.38 172 PRO A C 1
ATOM 1385 O O . PRO A 1 172 ? -13.885 5.529 -12.355 1.00 95.38 172 PRO A O 1
ATOM 1388 N N . TYR A 1 173 ? -12.483 6.421 -10.851 1.00 94.50 173 TYR A N 1
ATOM 1389 C CA . TYR A 1 173 ? -11.325 6.465 -11.737 1.00 94.50 173 TYR A CA 1
ATOM 1390 C C . TYR A 1 173 ? -10.482 5.190 -11.671 1.00 94.50 173 TYR A C 1
ATOM 1392 O O . TYR A 1 173 ? -10.257 4.603 -10.617 1.00 94.50 173 TYR A O 1
ATOM 1400 N N . ARG A 1 174 ? -9.941 4.811 -12.830 1.00 94.44 174 ARG A N 1
ATOM 1401 C CA . ARG A 1 174 ? -9.084 3.634 -13.048 1.00 94.44 174 ARG A CA 1
ATOM 1402 C C . ARG A 1 174 ? -7.600 4.020 -13.078 1.00 94.44 174 ARG A C 1
ATOM 1404 O O . ARG A 1 174 ? -6.847 3.652 -13.977 1.00 94.44 174 ARG A O 1
ATOM 1411 N N . THR A 1 175 ? -7.197 4.865 -12.126 1.00 93.88 175 THR A N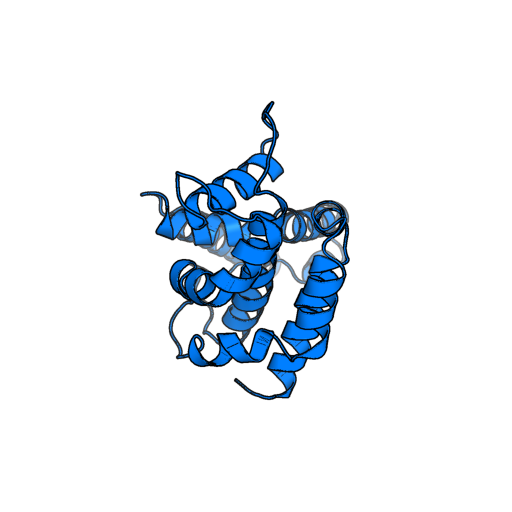 1
ATOM 1412 C CA . THR A 1 175 ? -5.873 5.512 -12.108 1.00 93.88 175 THR A CA 1
ATOM 1413 C C . THR A 1 175 ? -4.738 4.498 -12.002 1.00 93.88 175 THR A C 1
ATOM 1415 O O . THR A 1 175 ? -3.732 4.650 -12.692 1.00 93.88 175 THR A O 1
ATOM 1418 N N . LEU A 1 176 ? -4.909 3.446 -11.188 1.00 97.38 176 LEU A N 1
ATOM 1419 C CA . LEU A 1 176 ? -3.913 2.381 -11.065 1.00 97.38 176 LEU A CA 1
ATOM 1420 C C . LEU A 1 176 ? -3.670 1.695 -12.410 1.00 97.38 176 LEU A C 1
ATOM 1422 O O . LEU A 1 176 ? -2.531 1.660 -12.869 1.00 97.38 176 LEU A O 1
ATOM 1426 N N . GLU A 1 177 ? -4.739 1.199 -13.044 1.00 97.25 177 GLU A N 1
ATOM 1427 C CA . GLU A 1 177 ? -4.629 0.453 -14.301 1.00 97.25 177 GLU A CA 1
ATOM 1428 C C . GLU A 1 177 ? -4.017 1.315 -15.407 1.00 97.25 177 GLU A C 1
ATOM 1430 O O . GLU A 1 177 ? -3.181 0.842 -16.176 1.00 97.25 177 GLU A O 1
ATOM 1435 N N . HIS A 1 178 ? -4.373 2.602 -15.451 1.00 96.88 178 HIS A N 1
ATOM 1436 C CA . HIS A 1 178 ? -3.808 3.533 -16.419 1.00 96.88 178 HIS A CA 1
ATOM 1437 C C . HIS A 1 178 ? -2.308 3.783 -16.195 1.00 96.88 178 HIS A C 1
ATOM 1439 O O . HIS A 1 178 ? -1.514 3.619 -17.122 1.00 96.88 178 HIS A O 1
ATOM 1445 N N . ILE A 1 179 ? -1.902 4.163 -14.978 1.00 97.44 179 ILE A N 1
ATOM 1446 C CA . ILE A 1 179 ? -0.503 4.507 -14.679 1.00 97.44 179 ILE A CA 1
ATOM 1447 C C . ILE A 1 179 ? 0.399 3.271 -14.794 1.00 97.44 179 ILE A C 1
ATOM 1449 O O . ILE A 1 179 ? 1.485 3.366 -15.369 1.00 97.44 179 ILE A O 1
ATOM 1453 N N . ALA A 1 180 ? -0.048 2.112 -14.304 1.00 97.69 180 ALA A N 1
ATOM 1454 C CA . ALA A 1 180 ? 0.695 0.859 -14.424 1.00 97.69 180 ALA A CA 1
ATOM 1455 C C . ALA A 1 180 ? 0.864 0.440 -15.894 1.00 97.69 180 ALA A C 1
ATOM 1457 O O . ALA A 1 180 ? 1.978 0.130 -16.319 1.00 97.69 180 ALA A O 1
ATOM 1458 N N . GLY A 1 181 ? -0.198 0.541 -16.704 1.00 97.38 181 GLY A N 1
ATOM 1459 C CA . GLY A 1 181 ? -0.134 0.219 -18.129 1.00 97.38 181 GLY A CA 1
ATOM 1460 C C . GLY A 1 181 ? 0.840 1.116 -18.899 1.00 97.38 181 GLY A C 1
ATOM 1461 O O . GLY A 1 181 ? 1.662 0.623 -19.674 1.00 97.38 181 GLY A O 1
ATOM 1462 N N . VAL A 1 182 ? 0.810 2.430 -18.649 1.00 97.50 182 VAL A N 1
ATOM 1463 C CA . VAL A 1 182 ? 1.762 3.375 -19.260 1.00 97.50 182 VAL A CA 1
ATOM 1464 C C . VAL A 1 182 ? 3.196 3.084 -18.807 1.00 97.50 182 VAL A C 1
ATOM 1466 O O . VAL A 1 182 ? 4.103 3.066 -19.642 1.00 97.50 182 VAL A O 1
ATOM 1469 N N . HIS A 1 183 ? 3.411 2.797 -17.517 1.00 97.44 183 HIS A N 1
ATOM 1470 C CA . HIS A 1 183 ? 4.719 2.398 -16.983 1.00 97.44 183 HIS A CA 1
ATOM 1471 C C . HIS A 1 183 ? 5.254 1.145 -17.681 1.00 97.44 183 HIS A C 1
ATOM 1473 O O . HIS A 1 183 ? 6.399 1.137 -18.136 1.00 97.44 183 HIS A O 1
ATOM 1479 N N . HIS A 1 184 ? 4.423 0.111 -17.823 1.00 97.50 184 HIS A N 1
ATOM 1480 C CA . HIS A 1 184 ? 4.798 -1.134 -18.486 1.00 97.50 184 HIS A CA 1
ATOM 1481 C C . HIS A 1 184 ? 5.247 -0.900 -19.935 1.00 97.50 184 HIS A C 1
ATOM 1483 O O . HIS A 1 184 ? 6.304 -1.394 -20.336 1.00 97.50 184 HIS A O 1
ATOM 1489 N N . ILE A 1 185 ? 4.491 -0.114 -20.710 1.00 97.62 185 ILE A N 1
ATOM 1490 C CA . ILE A 1 185 ? 4.843 0.209 -22.101 1.00 97.62 185 ILE A CA 1
ATOM 1491 C C . ILE A 1 185 ? 6.170 0.972 -22.152 1.00 97.62 185 ILE A C 1
ATOM 1493 O O . ILE A 1 185 ? 7.061 0.600 -22.918 1.00 97.62 185 ILE A O 1
ATOM 1497 N N . ALA A 1 186 ? 6.325 2.004 -21.320 1.00 96.75 186 ALA A N 1
ATOM 1498 C CA . ALA A 1 186 ? 7.520 2.841 -21.303 1.00 96.75 186 ALA A CA 1
ATOM 1499 C C . ALA A 1 186 ? 8.780 2.035 -20.956 1.00 96.75 186 ALA A C 1
ATOM 1501 O O . ALA A 1 186 ? 9.776 2.098 -21.677 1.00 96.75 186 ALA A O 1
ATOM 1502 N N . VAL A 1 187 ? 8.728 1.231 -19.890 1.00 95.62 187 VAL A N 1
ATOM 1503 C CA . VAL A 1 187 ? 9.866 0.412 -19.452 1.00 95.62 187 VAL A CA 1
ATOM 1504 C C . VAL A 1 187 ? 10.177 -0.694 -20.458 1.00 95.62 187 VAL A C 1
ATOM 1506 O O . VAL A 1 187 ? 11.346 -0.933 -20.763 1.00 95.62 187 VAL A O 1
ATOM 1509 N N . THR A 1 188 ? 9.161 -1.344 -21.027 1.00 96.81 188 THR A N 1
ATOM 1510 C CA . THR A 1 188 ? 9.362 -2.384 -22.048 1.00 96.81 188 THR A CA 1
ATOM 1511 C C . THR A 1 188 ? 10.036 -1.816 -23.295 1.00 96.81 188 THR A C 1
ATOM 1513 O O . THR A 1 188 ? 11.011 -2.394 -23.783 1.00 96.81 188 THR A O 1
ATOM 1516 N N . ALA A 1 189 ? 9.569 -0.662 -23.781 1.00 97.00 189 ALA A N 1
ATOM 1517 C CA . ALA A 1 189 ? 10.165 0.017 -24.926 1.00 97.00 189 ALA A CA 1
ATOM 1518 C C . ALA A 1 189 ? 11.604 0.467 -24.631 1.00 97.00 189 ALA A C 1
ATOM 1520 O O . ALA A 1 189 ? 12.502 0.193 -25.424 1.00 97.00 189 ALA A O 1
ATOM 1521 N N . ALA A 1 190 ? 11.851 1.079 -23.468 1.00 93.81 190 ALA A N 1
ATOM 1522 C CA . ALA A 1 190 ? 13.187 1.514 -23.064 1.00 93.81 190 ALA A CA 1
ATOM 1523 C C . ALA A 1 190 ? 14.180 0.340 -22.986 1.00 93.81 190 ALA A C 1
ATOM 1525 O O . ALA A 1 190 ? 15.284 0.423 -23.520 1.00 93.81 190 ALA A O 1
ATOM 1526 N N . ARG A 1 191 ? 13.770 -0.791 -22.396 1.00 95.38 191 ARG A N 1
ATOM 1527 C CA . ARG A 1 191 ? 14.578 -2.022 -22.344 1.00 95.38 191 ARG A CA 1
ATOM 1528 C C . ARG A 1 191 ? 14.834 -2.612 -23.729 1.00 95.38 191 ARG A C 1
ATOM 1530 O O . ARG A 1 191 ? 15.896 -3.181 -23.970 1.00 95.38 191 ARG A O 1
ATOM 1537 N N . ALA A 1 192 ? 13.865 -2.535 -24.640 1.00 96.56 192 ALA A N 1
ATOM 1538 C CA . ALA A 1 192 ? 14.047 -2.985 -26.018 1.00 96.56 192 ALA A CA 1
ATOM 1539 C C . ALA A 1 192 ? 15.060 -2.107 -26.766 1.00 96.56 192 ALA A C 1
ATOM 1541 O O . ALA A 1 192 ? 15.972 -2.651 -27.381 1.00 96.56 192 ALA A O 1
ATOM 1542 N N . LEU A 1 193 ? 14.949 -0.781 -26.643 1.00 94.50 193 LEU A N 1
ATOM 1543 C CA . LEU A 1 193 ? 15.888 0.173 -27.240 1.00 94.50 193 LEU A CA 1
ATOM 1544 C C . LEU A 1 193 ? 17.305 -0.023 -26.699 1.00 94.50 193 LEU A C 1
ATOM 1546 O O . LEU A 1 193 ? 18.233 -0.173 -27.480 1.00 94.50 193 LEU A O 1
ATOM 1550 N N . HIS A 1 194 ? 17.465 -0.133 -25.377 1.00 91.38 194 HIS A N 1
ATOM 1551 C CA . HIS A 1 194 ? 18.775 -0.360 -24.764 1.00 91.38 194 HIS A CA 1
ATOM 1552 C C . HIS A 1 194 ? 19.447 -1.657 -25.247 1.00 91.38 194 HIS A C 1
ATOM 1554 O O . HIS A 1 194 ? 20.655 -1.688 -25.455 1.00 91.38 194 HIS A O 1
ATOM 1560 N N . ARG A 1 195 ? 18.671 -2.728 -25.472 1.00 93.44 195 ARG A N 1
ATOM 1561 C CA . ARG A 1 195 ? 19.190 -3.976 -26.062 1.00 93.44 195 ARG A CA 1
ATOM 1562 C C . ARG A 1 195 ? 19.516 -3.852 -27.553 1.00 93.44 195 ARG A C 1
ATOM 1564 O O . ARG A 1 195 ? 20.290 -4.659 -28.056 1.00 93.44 195 ARG A O 1
ATOM 1571 N N . GLY A 1 196 ? 18.891 -2.904 -28.249 1.00 91.94 196 GLY A N 1
ATOM 1572 C CA . GLY A 1 196 ? 19.071 -2.659 -29.679 1.00 91.94 196 GLY A CA 1
ATOM 1573 C C . GLY A 1 196 ? 20.282 -1.791 -30.034 1.00 91.94 196 GLY A C 1
ATOM 1574 O O . GLY A 1 196 ? 20.753 -1.902 -31.165 1.00 91.94 196 GLY A O 1
ATOM 1575 N N . GLY A 1 197 ? 20.799 -0.998 -29.085 1.00 78.31 197 GLY A N 1
ATOM 1576 C CA . GLY A 1 197 ? 21.907 -0.054 -29.289 1.00 78.31 197 GLY A CA 1
ATOM 1577 C C . GLY A 1 197 ? 21.439 1.390 -29.382 1.00 78.31 197 GLY A C 1
ATOM 1578 O O . GLY A 1 197 ? 20.708 1.707 -30.346 1.00 78.31 197 GLY A O 1
#

Solvent-accessible surface area (backbone atoms only — not comparable to full-atom values): 11418 Å² total; per-residue (Å²): 125,56,76,68,58,38,54,50,42,38,53,51,39,49,51,50,54,66,36,83,71,49,33,72,52,46,75,90,42,62,68,62,53,50,50,49,70,71,67,56,53,48,58,76,56,44,80,64,67,72,87,61,86,79,53,67,69,64,53,50,68,75,42,47,71,60,32,41,73,65,42,78,56,77,59,94,79,32,64,65,48,48,31,30,52,52,33,48,35,68,77,53,78,64,98,70,79,89,67,81,51,49,40,35,32,51,49,52,54,44,52,48,47,45,52,50,55,55,43,65,74,72,48,80,90,40,52,47,78,39,79,83,71,83,50,70,78,77,32,71,86,41,92,55,36,71,60,50,56,52,46,58,50,46,42,62,75,44,37,49,65,50,31,33,59,35,33,58,75,71,43,98,50,62,60,38,41,49,55,20,37,53,48,44,54,51,49,51,51,51,55,52,46,66,75,71,109